Protein AF-0000000085042626 (afdb_homodimer)

Radius of gyration: 21.47 Å; Cα contacts (8 Å, |Δi|>4): 471; chains: 2; bounding box: 44×66×47 Å

Structure (mmCIF, N/CA/C/O backbone):
data_AF-0000000085042626-model_v1
#
loop_
_entity.id
_entity.type
_entity.pdbx_description
1 polymer 'Ferric uptake regulator, Fur family'
#
loop_
_atom_site.group_PDB
_atom_site.id
_atom_site.type_symbol
_atom_site.label_atom_id
_atom_site.label_alt_id
_atom_site.label_comp_id
_atom_site.label_asym_id
_atom_site.label_entity_id
_atom_site.label_seq_id
_atom_site.pdbx_PDB_ins_code
_atom_site.Cartn_x
_atom_site.Cartn_y
_atom_site.Cartn_z
_atom_site.occupancy
_atom_site.B_iso_or_equiv
_atom_site.auth_seq_id
_atom_site.auth_comp_id
_atom_site.auth_asym_id
_atom_site.auth_atom_id
_atom_site.pdbx_PDB_model_num
ATOM 1 N N . MET A 1 1 ? -10.336 27.766 13.688 1 60.5 1 MET A N 1
ATOM 2 C CA . MET A 1 1 ? -9.406 28.172 12.641 1 60.5 1 MET A CA 1
ATOM 3 C C . MET A 1 1 ? -8.117 28.719 13.234 1 60.5 1 MET A C 1
ATOM 5 O O . MET A 1 1 ? -8.148 29.578 14.117 1 60.5 1 MET A O 1
ATOM 9 N N . SER A 1 2 ? -7.016 27.984 12.969 1 68.94 2 SER A N 1
ATOM 10 C CA . SER A 1 2 ? -5.754 28.453 13.523 1 68.94 2 SER A CA 1
ATOM 11 C C . SER A 1 2 ? -5.41 29.844 13.016 1 68.94 2 SER A C 1
ATOM 13 O O . SER A 1 2 ? -5.699 30.172 11.867 1 68.94 2 SER A O 1
ATOM 15 N N . THR A 1 3 ? -4.973 30.688 13.93 1 82.25 3 THR A N 1
ATOM 16 C CA . THR A 1 3 ? -4.52 32.031 13.523 1 82.25 3 THR A CA 1
ATOM 17 C C . THR A 1 3 ? -3.256 31.922 12.672 1 82.25 3 THR A C 1
ATOM 19 O O . THR A 1 3 ? -2.582 30.891 12.672 1 82.25 3 THR A O 1
ATOM 22 N N . ILE A 1 4 ? -3.064 32.969 11.883 1 86.19 4 ILE A N 1
ATOM 23 C CA . ILE A 1 4 ? -1.878 33 11.039 1 86.19 4 ILE A CA 1
ATOM 24 C C . ILE A 1 4 ? -0.625 32.844 11.891 1 86.19 4 ILE A C 1
ATOM 26 O O . ILE A 1 4 ? 0.323 32.156 11.5 1 86.19 4 ILE A O 1
ATOM 30 N N . LYS A 1 5 ? -0.576 33.438 13.047 1 89.56 5 LYS A N 1
ATOM 31 C CA . LYS A 1 5 ? 0.57 33.344 13.945 1 89.56 5 LYS A CA 1
ATOM 32 C C . LYS A 1 5 ? 0.804 31.906 14.398 1 89.56 5 LYS A C 1
ATOM 34 O O . LYS A 1 5 ? 1.948 31.453 14.492 1 89.56 5 LYS A O 1
ATOM 39 N N . GLU A 1 6 ? -0.246 31.234 14.695 1 89.69 6 GLU A N 1
ATOM 40 C CA . GLU A 1 6 ? -0.143 29.828 15.102 1 89.69 6 GLU A CA 1
ATOM 41 C C . GLU A 1 6 ? 0.418 28.969 13.977 1 89.69 6 GLU A C 1
ATOM 43 O O . GLU A 1 6 ? 1.223 28.062 14.219 1 89.69 6 GLU A O 1
ATOM 48 N N . LEU A 1 7 ? -0.057 29.266 12.836 1 92.44 7 LEU A N 1
ATOM 49 C CA . LEU A 1 7 ? 0.424 28.531 11.664 1 92.44 7 LEU A CA 1
ATOM 50 C C . LEU A 1 7 ? 1.909 28.797 11.438 1 92.44 7 LEU A C 1
ATOM 52 O O . LEU A 1 7 ? 2.67 27.859 11.156 1 92.44 7 LEU A O 1
ATOM 56 N N . GLU A 1 8 ? 2.32 30.031 11.539 1 93.5 8 GLU A N 1
ATOM 57 C CA . GLU A 1 8 ? 3.725 30.406 11.391 1 93.5 8 GLU A CA 1
ATOM 58 C C . GLU A 1 8 ? 4.598 29.719 12.438 1 93.5 8 GLU A C 1
ATOM 60 O O . GLU A 1 8 ? 5.707 29.281 12.133 1 93.5 8 GLU A O 1
ATOM 65 N N . GLU A 1 9 ? 4.117 29.641 13.617 1 91.75 9 GLU A N 1
ATOM 66 C CA . GLU A 1 9 ? 4.848 28.984 14.703 1 91.75 9 GLU A CA 1
ATOM 67 C C . GLU A 1 9 ? 5.023 27.5 14.43 1 91.75 9 GLU A C 1
ATOM 69 O O . GLU A 1 9 ? 6.074 26.922 14.734 1 91.75 9 GLU A O 1
ATOM 74 N N . ASN A 1 10 ? 3.973 26.953 13.93 1 90.81 10 ASN A N 1
ATOM 75 C CA . ASN A 1 10 ? 4.051 25.531 13.578 1 90.81 10 ASN A CA 1
ATOM 76 C C . ASN A 1 10 ? 5.129 25.281 12.523 1 90.81 10 ASN A C 1
ATOM 78 O O . ASN A 1 10 ? 5.941 24.359 12.672 1 90.81 10 ASN A O 1
ATOM 82 N N . LEU A 1 11 ? 5.141 26.094 11.5 1 94.06 11 LEU A N 1
ATOM 83 C CA . LEU A 1 11 ? 6.164 26 10.461 1 94.06 11 LEU A CA 1
ATOM 84 C C . LEU A 1 11 ? 7.559 26.172 11.055 1 94.06 11 LEU A C 1
ATOM 86 O O . LEU A 1 11 ? 8.477 25.406 10.742 1 94.06 11 LEU A O 1
ATOM 90 N N . LEU A 1 12 ? 7.688 27.109 11.914 1 92.56 12 LEU A N 1
ATOM 91 C CA . LEU A 1 12 ? 8.977 27.406 12.531 1 92.56 12 LEU A CA 1
ATOM 92 C C . LEU A 1 12 ? 9.453 26.219 13.375 1 92.56 12 LEU A C 1
ATOM 94 O O . LEU A 1 12 ? 10.641 25.891 13.375 1 92.56 12 LEU A O 1
ATOM 98 N N . GLN A 1 13 ? 8.555 25.578 14.055 1 90.25 13 GLN A N 1
ATOM 99 C CA . GLN A 1 13 ? 8.875 24.422 14.891 1 90.25 13 GLN A CA 1
ATOM 100 C C . GLN A 1 13 ? 9.438 23.281 14.062 1 90.25 13 GLN A C 1
ATOM 102 O O . GLN A 1 13 ? 10.188 22.453 14.57 1 90.25 13 GLN A O 1
ATOM 107 N N . HIS A 1 14 ? 9.086 23.25 12.812 1 91.62 14 HIS A N 1
ATOM 108 C CA . HIS A 1 14 ? 9.57 22.203 11.914 1 91.62 14 HIS A CA 1
ATOM 109 C C . HIS A 1 14 ? 10.695 22.719 11.023 1 91.62 14 HIS A C 1
ATOM 111 O O . HIS A 1 14 ? 11.016 22.109 10 1 91.62 14 HIS A O 1
ATOM 117 N N . ASN A 1 15 ? 11.133 23.891 11.383 1 93.69 15 ASN A N 1
ATOM 118 C CA . ASN A 1 15 ? 12.242 24.516 10.672 1 93.69 15 ASN A CA 1
ATOM 119 C C . ASN A 1 15 ? 11.891 24.797 9.219 1 93.69 15 ASN A C 1
ATOM 121 O O . ASN A 1 15 ? 12.703 24.578 8.32 1 93.69 15 ASN A O 1
ATOM 125 N N . ILE A 1 16 ? 10.719 25.203 9.023 1 95.56 16 ILE A N 1
ATOM 126 C CA . ILE A 1 16 ? 10.25 25.531 7.684 1 95.56 16 ILE A CA 1
ATOM 127 C C . ILE A 1 16 ? 9.992 27.031 7.59 1 95.56 16 ILE A C 1
ATOM 129 O O . ILE A 1 16 ? 9.328 27.609 8.453 1 95.56 16 ILE A O 1
ATOM 133 N N . LYS A 1 17 ? 10.531 27.625 6.52 1 96.81 17 LYS A N 1
ATOM 134 C CA . LYS A 1 17 ? 10.273 29.047 6.277 1 96.81 17 LYS A CA 1
ATOM 135 C C . LYS A 1 17 ? 8.805 29.281 5.941 1 96.81 17 LYS A C 1
ATOM 137 O O . LYS A 1 17 ? 8.211 28.531 5.16 1 96.81 17 LYS A O 1
ATOM 142 N N . SER A 1 18 ? 8.336 30.312 6.535 1 96 18 SER A N 1
ATOM 143 C CA . SER A 1 18 ? 6.934 30.625 6.281 1 96 18 SER A CA 1
ATOM 144 C C . SER A 1 18 ? 6.77 31.359 4.953 1 96 18 SER A C 1
ATOM 146 O O . SER A 1 18 ? 7.484 32.344 4.68 1 96 18 SER A O 1
ATOM 148 N N . THR A 1 19 ? 5.949 30.859 4.086 1 95 19 THR A N 1
ATOM 149 C CA . THR A 1 19 ? 5.473 31.531 2.885 1 95 19 THR A CA 1
ATOM 150 C C . THR A 1 19 ? 3.953 31.453 2.785 1 95 19 THR A C 1
ATOM 152 O O . THR A 1 19 ? 3.316 30.688 3.508 1 95 19 THR A O 1
ATOM 155 N N . ALA A 1 20 ? 3.426 32.281 1.935 1 92.94 20 ALA A N 1
ATOM 156 C CA . ALA A 1 20 ? 1.973 32.312 1.785 1 92.94 20 ALA A CA 1
ATOM 157 C C . ALA A 1 20 ? 1.433 30.953 1.409 1 92.94 20 ALA A C 1
ATOM 159 O O . ALA A 1 20 ? 0.462 30.469 2.002 1 92.94 20 ALA A O 1
ATOM 160 N N . MET A 1 21 ? 2.068 30.281 0.471 1 94.38 21 MET A N 1
ATOM 161 C CA . MET A 1 21 ? 1.603 28.984 -0.007 1 94.38 21 MET A CA 1
ATOM 162 C C . MET A 1 21 ? 1.729 27.922 1.084 1 94.38 21 MET A C 1
ATOM 164 O O . MET A 1 21 ? 0.832 27.094 1.259 1 94.38 21 MET A O 1
ATOM 168 N N . ARG A 1 22 ? 2.781 27.984 1.82 1 96 22 ARG A N 1
ATOM 169 C CA . ARG A 1 22 ? 2.965 27.016 2.893 1 96 22 ARG A CA 1
ATOM 170 C C . ARG A 1 22 ? 1.922 27.203 3.988 1 96 22 ARG A C 1
ATOM 172 O O . ARG A 1 22 ? 1.413 26.219 4.543 1 96 22 ARG A O 1
ATOM 179 N N . LEU A 1 23 ? 1.618 28.438 4.254 1 95.56 23 LEU A N 1
ATOM 180 C CA . LEU A 1 23 ? 0.58 28.703 5.242 1 95.56 23 LEU A CA 1
ATOM 181 C C . LEU A 1 23 ? -0.775 28.203 4.762 1 95.56 23 LEU A C 1
ATOM 183 O O . LEU A 1 23 ? -1.529 27.609 5.531 1 95.56 23 LEU A O 1
ATOM 187 N N . LEU A 1 24 ? -1.064 28.438 3.498 1 93.94 24 LEU A N 1
ATOM 188 C CA . LEU A 1 24 ? -2.338 28.016 2.928 1 93.94 24 LEU A CA 1
ATOM 189 C C . LEU A 1 24 ? -2.457 26.484 2.934 1 93.94 24 LEU A C 1
ATOM 191 O O . LEU A 1 24 ? -3.5 25.938 3.305 1 93.94 24 LEU A O 1
ATOM 195 N N . VAL A 1 25 ? -1.432 25.797 2.516 1 96 25 VAL A N 1
ATOM 196 C CA . VAL A 1 25 ? -1.441 24.344 2.477 1 96 25 VAL A CA 1
ATOM 197 C C . VAL A 1 25 ? -1.573 23.797 3.895 1 96 25 VAL A C 1
ATOM 199 O O . VAL A 1 25 ? -2.334 22.844 4.133 1 96 25 VAL A O 1
ATOM 202 N N . LEU A 1 26 ? -0.853 24.375 4.805 1 95.62 26 LEU A N 1
ATOM 203 C CA . LEU A 1 26 ? -0.931 23.938 6.191 1 95.62 26 LEU A CA 1
ATOM 204 C C . LEU A 1 26 ? -2.348 24.094 6.734 1 95.62 26 LEU A C 1
ATOM 206 O O . LEU A 1 26 ? -2.883 23.172 7.359 1 95.62 26 LEU A O 1
ATOM 210 N N . GLU A 1 27 ? -2.885 25.234 6.508 1 94.38 27 GLU A N 1
ATOM 211 C CA . GLU A 1 27 ? -4.254 25.484 6.949 1 94.38 27 GLU A CA 1
ATOM 212 C C . GLU A 1 27 ? -5.219 24.469 6.355 1 94.38 27 GLU A C 1
ATOM 214 O O . GLU A 1 27 ? -6.086 23.938 7.055 1 94.38 27 GLU A O 1
ATOM 219 N N . TYR A 1 28 ? -5.098 24.219 5.094 1 95.12 28 TYR A N 1
ATOM 220 C CA . TYR A 1 28 ? -5.918 23.234 4.391 1 95.12 28 TYR A CA 1
ATOM 221 C C . TYR A 1 28 ? -5.84 21.875 5.066 1 95.12 28 TYR A C 1
ATOM 223 O O . TYR A 1 28 ? -6.867 21.234 5.309 1 95.12 28 TYR A O 1
ATOM 231 N N . LEU A 1 29 ? -4.609 21.406 5.371 1 95.25 29 LEU A N 1
ATOM 232 C CA . LEU A 1 29 ? -4.387 20.094 5.969 1 95.25 29 LEU A CA 1
ATOM 233 C C . LEU A 1 29 ? -4.965 20.047 7.383 1 95.25 29 LEU A C 1
ATOM 235 O O . LEU A 1 29 ? -5.496 19.016 7.797 1 95.25 29 LEU A O 1
ATOM 239 N N . LEU A 1 30 ? -4.852 21.125 8.102 1 93.31 30 LEU A N 1
ATOM 240 C CA . LEU A 1 30 ? -5.336 21.188 9.477 1 93.31 30 LEU A CA 1
ATOM 241 C C . LEU A 1 30 ? -6.852 21.016 9.523 1 93.31 30 LEU A C 1
ATOM 243 O O . LEU A 1 30 ? -7.398 20.531 10.516 1 93.31 30 LEU A O 1
ATOM 247 N N . GLU A 1 31 ? -7.488 21.359 8.469 1 92.69 31 GLU A N 1
ATOM 248 C CA . GLU A 1 31 ? -8.945 21.344 8.43 1 92.69 31 GLU A CA 1
ATOM 249 C C . GLU A 1 31 ? -9.477 20 7.938 1 92.69 31 GLU A C 1
ATOM 251 O O . GLU A 1 31 ? -10.688 19.797 7.852 1 92.69 31 GLU A O 1
ATOM 256 N N . ARG A 1 32 ? -8.633 19.094 7.68 1 92.31 32 ARG A N 1
ATOM 257 C CA . ARG A 1 32 ? -9.047 17.812 7.117 1 92.31 32 ARG A CA 1
ATOM 258 C C . ARG A 1 32 ? -8.953 16.703 8.164 1 92.31 32 ARG A C 1
ATOM 260 O O . ARG A 1 32 ? -8.016 16.672 8.961 1 92.31 32 ARG A O 1
ATOM 267 N N . GLU A 1 33 ? -9.906 15.805 8.094 1 90.56 33 GLU A N 1
ATOM 268 C CA . GLU A 1 33 ? -9.914 14.648 8.984 1 90.56 33 GLU A CA 1
ATOM 269 C C . GLU A 1 33 ? -9.266 13.438 8.312 1 90.56 33 GLU A C 1
ATOM 271 O O . GLU A 1 33 ? -8.828 12.508 8.992 1 90.56 33 GLU A O 1
ATOM 276 N N . SER A 1 34 ? -9.281 13.484 7.031 1 95.19 34 SER A N 1
ATOM 277 C CA . SER A 1 34 ? -8.695 12.398 6.246 1 95.19 34 SER A CA 1
ATOM 278 C C . SER A 1 34 ? -7.48 12.875 5.461 1 95.19 34 SER A C 1
ATOM 280 O O . SER A 1 34 ? -7.309 14.078 5.242 1 95.19 34 SER A O 1
ATOM 282 N N . ALA A 1 35 ? -6.652 11.914 5.125 1 96.5 35 ALA A N 1
ATOM 283 C CA . ALA A 1 35 ? -5.5 12.242 4.285 1 96.5 35 ALA A CA 1
ATOM 284 C C . ALA A 1 35 ? -5.941 12.703 2.9 1 96.5 35 ALA A C 1
ATOM 286 O O . ALA A 1 35 ? -7.004 12.305 2.416 1 96.5 35 ALA A O 1
ATOM 287 N N . VAL A 1 36 ? -5.09 13.555 2.295 1 97 36 VAL A N 1
ATOM 288 C CA . VAL A 1 36 ? -5.504 14.141 1.024 1 97 36 VAL A CA 1
ATOM 289 C C . VAL A 1 36 ? -4.387 13.977 -0.006 1 97 36 VAL A C 1
ATOM 291 O O . VAL A 1 36 ? -3.209 13.906 0.35 1 97 36 VAL A O 1
ATOM 294 N N . SER A 1 37 ? -4.824 13.906 -1.261 1 96.69 37 SER A N 1
ATOM 295 C CA . SER A 1 37 ? -3.854 13.836 -2.348 1 96.69 37 SER A CA 1
ATOM 296 C C . SER A 1 37 ? -3.467 15.227 -2.832 1 96.69 37 SER A C 1
ATOM 298 O O . SER A 1 37 ? -4.129 16.219 -2.502 1 96.69 37 SER A O 1
ATOM 300 N N . LEU A 1 38 ? -2.324 15.242 -3.584 1 96.38 38 LEU A N 1
ATOM 301 C CA . LEU A 1 38 ? -1.945 16.484 -4.246 1 96.38 38 LEU A CA 1
ATOM 302 C C . LEU A 1 38 ? -3.1 17.031 -5.082 1 96.38 38 LEU A C 1
ATOM 304 O O . LEU A 1 38 ? -3.387 18.234 -5.043 1 96.38 38 LEU A O 1
ATOM 308 N N . THR A 1 39 ? -3.773 16.141 -5.762 1 94.88 39 THR A N 1
ATOM 309 C CA . THR A 1 39 ? -4.879 16.547 -6.625 1 94.88 39 THR A CA 1
ATOM 310 C C . THR A 1 39 ? -6.023 17.141 -5.805 1 94.88 39 THR A C 1
ATOM 312 O O . THR A 1 39 ? -6.66 18.094 -6.227 1 94.88 39 THR A O 1
ATOM 315 N N . ASP A 1 40 ? -6.348 16.594 -4.703 1 94.25 40 ASP A N 1
ATOM 316 C CA . ASP A 1 40 ? -7.371 17.141 -3.812 1 94.25 40 ASP A CA 1
ATOM 317 C C . ASP A 1 40 ? -7.07 18.594 -3.441 1 94.25 40 ASP A C 1
ATOM 319 O O . ASP A 1 40 ? -7.953 19.453 -3.5 1 94.25 40 ASP A O 1
ATOM 323 N N . ILE A 1 41 ? -5.797 18.812 -3.072 1 95.19 41 ILE A N 1
ATOM 324 C CA . ILE A 1 41 ? -5.387 20.141 -2.646 1 95.19 41 ILE A CA 1
ATOM 325 C C . ILE A 1 41 ? -5.445 21.109 -3.832 1 95.19 41 ILE A C 1
ATOM 327 O O . ILE A 1 41 ? -5.992 22.203 -3.723 1 95.19 41 ILE A O 1
ATOM 331 N N . TYR A 1 42 ? -4.969 20.594 -4.93 1 94.62 42 TYR A N 1
ATOM 332 C CA . TYR A 1 42 ? -4.906 21.422 -6.133 1 94.62 42 TYR A CA 1
ATOM 333 C C . TYR A 1 42 ? -6.297 21.891 -6.547 1 94.62 42 TYR A C 1
ATOM 335 O O . TYR A 1 42 ? -6.48 23.047 -6.93 1 94.62 42 TYR A O 1
ATOM 343 N N . LYS A 1 43 ? -7.211 21.094 -6.465 1 92.56 43 LYS A N 1
ATOM 344 C CA . LYS A 1 43 ? -8.578 21.422 -6.855 1 92.56 43 LYS A CA 1
ATOM 345 C C . LYS A 1 43 ? -9.148 22.531 -5.984 1 92.56 43 LYS A C 1
ATOM 347 O O . LYS A 1 43 ? -9.969 23.328 -6.449 1 92.56 43 LYS A O 1
ATOM 352 N N . ASP A 1 44 ? -8.695 22.5 -4.883 1 90 44 ASP A N 1
ATOM 353 C CA . ASP A 1 44 ? -9.25 23.484 -3.945 1 90 44 ASP A CA 1
ATOM 354 C C . ASP A 1 44 ? -8.469 24.781 -3.986 1 90 44 ASP A C 1
ATOM 356 O O . ASP A 1 44 ? -8.891 25.797 -3.404 1 90 44 ASP A O 1
ATOM 360 N N . PHE A 1 45 ? -7.309 24.688 -4.684 1 87.94 45 PHE A N 1
ATOM 361 C CA . PHE A 1 45 ? -6.461 25.875 -4.785 1 87.94 45 PHE A CA 1
ATOM 362 C C . PHE A 1 45 ? -6.57 26.484 -6.172 1 87.94 45 PHE A C 1
ATOM 364 O O . PHE A 1 45 ? -5.938 26.016 -7.121 1 87.94 45 PHE A O 1
ATOM 371 N N . GLU A 1 46 ? -7.43 27.344 -6.578 1 76.06 46 GLU A N 1
ATOM 372 C CA . GLU A 1 46 ? -7.754 27.922 -7.883 1 76.06 46 GLU A CA 1
ATOM 373 C C . GLU A 1 46 ? -6.539 28.594 -8.508 1 76.06 46 GLU A C 1
ATOM 375 O O . GLU A 1 46 ? -6.379 28.594 -9.727 1 76.06 46 GLU A O 1
ATOM 380 N N . LYS A 1 47 ? -5.672 29.156 -7.848 1 74.38 47 LYS A N 1
ATOM 381 C CA . LYS A 1 47 ? -4.66 30.016 -8.438 1 74.38 47 LYS A CA 1
ATOM 382 C C . LYS A 1 47 ? -3.258 29.453 -8.227 1 74.38 47 LYS A C 1
ATOM 384 O O . LYS A 1 47 ? -2.266 30.156 -8.453 1 74.38 47 LYS A O 1
ATOM 389 N N . SER A 1 48 ? -3.256 28.234 -7.895 1 78.31 48 SER A N 1
ATOM 390 C CA . SER A 1 48 ? -1.921 27.734 -7.57 1 78.31 48 SER A CA 1
ATOM 391 C C . SER A 1 48 ? -1.463 26.688 -8.578 1 78.31 48 SER A C 1
ATOM 393 O O . SER A 1 48 ? -2.285 25.984 -9.164 1 78.31 48 SER A O 1
ATOM 395 N N . ASP A 1 49 ? -0.2 26.703 -8.75 1 90.88 49 ASP A N 1
ATOM 396 C CA . ASP A 1 49 ? 0.47 25.719 -9.594 1 90.88 49 ASP A CA 1
ATOM 397 C C . ASP A 1 49 ? 0.657 24.406 -8.852 1 90.88 49 ASP A C 1
ATOM 399 O O . ASP A 1 49 ? 1.005 24.391 -7.668 1 90.88 49 ASP A O 1
ATOM 403 N N . ARG A 1 50 ? 0.29 23.359 -9.523 1 93.62 50 ARG A N 1
ATOM 404 C CA . ARG A 1 50 ? 0.413 22.016 -8.977 1 93.62 50 ARG A CA 1
ATOM 405 C C . ARG A 1 50 ? 1.836 21.734 -8.492 1 93.62 50 ARG A C 1
ATOM 407 O O . ARG A 1 50 ? 2.037 21.125 -7.445 1 93.62 50 ARG A O 1
ATOM 414 N N . THR A 1 51 ? 2.717 22.266 -9.195 1 95.75 51 THR A N 1
ATOM 415 C CA . THR A 1 51 ? 4.125 22.078 -8.859 1 95.75 51 THR A CA 1
ATOM 416 C C . THR A 1 51 ? 4.457 22.75 -7.531 1 95.75 51 THR A C 1
ATOM 418 O O . THR A 1 51 ? 5.164 22.172 -6.699 1 95.75 51 THR A O 1
ATOM 421 N N . THR A 1 52 ? 3.963 23.875 -7.32 1 95.56 52 THR A N 1
ATOM 422 C CA . THR A 1 52 ? 4.211 24.609 -6.086 1 95.56 52 THR A CA 1
ATOM 423 C C . THR A 1 52 ? 3.652 23.859 -4.883 1 95.56 52 THR A C 1
ATOM 425 O O . THR A 1 52 ? 4.316 23.75 -3.854 1 95.56 52 THR A O 1
ATOM 428 N N . ILE A 1 53 ? 2.438 23.406 -5.051 1 96.75 53 ILE A N 1
ATOM 429 C CA . ILE A 1 53 ? 1.811 22.656 -3.969 1 96.75 53 ILE A CA 1
ATOM 430 C C . ILE A 1 53 ? 2.623 21.391 -3.678 1 96.75 53 ILE A C 1
ATOM 432 O O . ILE A 1 53 ? 2.867 21.062 -2.516 1 96.75 53 ILE A O 1
ATOM 436 N N . TYR A 1 54 ? 3.039 20.75 -4.719 1 97.12 54 TYR A N 1
ATOM 437 C CA . TYR A 1 54 ? 3.834 19.547 -4.562 1 97.12 54 TYR A CA 1
ATOM 438 C C . TYR A 1 54 ? 5.121 19.828 -3.797 1 97.12 54 TYR A C 1
ATOM 440 O O . TYR A 1 54 ? 5.48 19.094 -2.877 1 97.12 54 TYR A O 1
ATOM 448 N N . ARG A 1 55 ? 5.785 20.781 -4.145 1 96.81 55 ARG A N 1
ATOM 449 C CA . ARG A 1 55 ? 7.039 21.156 -3.488 1 96.81 55 ARG A CA 1
ATOM 450 C C . ARG A 1 55 ? 6.805 21.484 -2.018 1 96.81 55 ARG A C 1
ATOM 452 O O . ARG A 1 55 ? 7.633 21.156 -1.164 1 96.81 55 ARG A O 1
ATOM 459 N N . THR A 1 56 ? 5.738 22.188 -1.806 1 97.25 56 THR A N 1
ATOM 460 C CA . THR A 1 56 ? 5.383 22.5 -0.426 1 97.25 56 THR A CA 1
ATOM 461 C C . THR A 1 56 ? 5.184 21.219 0.384 1 97.25 56 THR A C 1
ATOM 463 O O . THR A 1 56 ? 5.727 21.094 1.481 1 97.25 56 THR A O 1
ATOM 466 N N . LEU A 1 57 ? 4.434 20.312 -0.181 1 97 57 LEU A N 1
ATOM 467 C CA . LEU A 1 57 ? 4.191 19.047 0.494 1 97 57 LEU A CA 1
ATOM 468 C C . LEU A 1 57 ? 5.504 18.312 0.752 1 97 57 LEU A C 1
ATOM 470 O O . LEU A 1 57 ? 5.688 17.703 1.816 1 97 57 LEU A O 1
ATOM 474 N N . LYS A 1 58 ? 6.391 18.375 -0.167 1 96.56 58 LYS A N 1
ATOM 475 C CA . LYS A 1 58 ? 7.68 17.703 -0.019 1 96.56 58 LYS A CA 1
ATOM 476 C C . LYS A 1 58 ? 8.5 18.328 1.1 1 96.56 58 LYS A C 1
ATOM 478 O O . LYS A 1 58 ? 9.117 17.625 1.896 1 96.56 58 LYS A O 1
ATOM 483 N N . VAL A 1 59 ? 8.516 19.594 1.124 1 96.31 59 VAL A N 1
ATOM 484 C CA . VAL A 1 59 ? 9.203 20.297 2.205 1 96.31 59 VAL A CA 1
ATOM 485 C C . VAL A 1 59 ? 8.602 19.891 3.549 1 96.31 59 VAL A C 1
ATOM 487 O O . VAL A 1 59 ? 9.336 19.625 4.504 1 96.31 59 VAL A O 1
ATOM 490 N N . PHE A 1 60 ? 7.246 19.891 3.646 1 95.38 60 PHE A N 1
ATOM 491 C CA . PHE A 1 60 ? 6.57 19.469 4.867 1 95.38 60 PHE A CA 1
ATOM 492 C C . PHE A 1 60 ? 6.996 18.062 5.258 1 95.38 60 PHE A C 1
ATOM 494 O O . PHE A 1 60 ? 7.266 17.781 6.43 1 95.38 60 PHE A O 1
ATOM 501 N N . GLU A 1 61 ? 7.004 17.188 4.297 1 92.94 61 GLU A N 1
ATOM 502 C CA . GLU A 1 61 ? 7.348 15.789 4.531 1 92.94 61 GLU A CA 1
ATOM 503 C C . GLU A 1 61 ? 8.797 15.648 4.992 1 92.94 61 GLU A C 1
ATOM 505 O O . GLU A 1 61 ? 9.078 14.961 5.973 1 92.94 61 GLU A O 1
ATOM 510 N N . ASP A 1 62 ? 9.703 16.359 4.348 1 91.94 62 ASP A N 1
ATOM 511 C CA . ASP A 1 62 ? 11.133 16.281 4.645 1 91.94 62 ASP A CA 1
ATOM 512 C C . ASP A 1 62 ? 11.43 16.812 6.043 1 91.94 62 ASP A C 1
ATOM 514 O O . ASP A 1 62 ? 12.422 16.422 6.664 1 91.94 62 ASP A O 1
ATOM 518 N N . ASN A 1 63 ? 10.57 17.609 6.504 1 92 63 ASN A N 1
ATOM 519 C CA . ASN A 1 63 ? 10.812 18.234 7.805 1 92 63 ASN A CA 1
ATOM 520 C C . ASN A 1 63 ? 9.891 17.641 8.875 1 92 63 ASN A C 1
ATOM 522 O O . ASN A 1 63 ? 9.742 18.219 9.953 1 92 63 ASN A O 1
ATOM 526 N N . GLY A 1 64 ? 9.156 16.625 8.539 1 89.75 64 GLY A N 1
ATOM 527 C CA . GLY A 1 64 ? 8.43 15.859 9.539 1 89.75 64 GLY A CA 1
ATOM 528 C C . GLY A 1 64 ? 7.086 16.453 9.891 1 89.75 64 GLY A C 1
ATOM 529 O O . GLY A 1 64 ? 6.531 16.172 10.953 1 89.75 64 GLY A O 1
ATOM 530 N N . MET A 1 65 ? 6.586 17.297 9.102 1 91.75 65 MET A N 1
ATOM 531 C CA . MET A 1 65 ? 5.289 17.922 9.367 1 91.75 65 MET A CA 1
ATOM 532 C C . MET A 1 65 ? 4.152 17.062 8.82 1 91.75 65 MET A C 1
ATOM 534 O O . MET A 1 65 ? 3.09 16.969 9.438 1 91.75 65 MET A O 1
ATOM 538 N N . VAL A 1 66 ? 4.43 16.438 7.676 1 93.38 66 VAL A N 1
ATOM 539 C CA . VAL A 1 66 ? 3.438 15.547 7.082 1 93.38 66 VAL A CA 1
ATOM 540 C C . VAL A 1 66 ? 4.086 14.211 6.727 1 93.38 66 VAL A C 1
ATOM 542 O O . VAL A 1 66 ? 5.312 14.125 6.605 1 93.38 66 VAL A O 1
ATOM 545 N N . HIS A 1 67 ? 3.309 13.172 6.703 1 91.88 67 HIS A N 1
ATOM 546 C CA . HIS A 1 67 ? 3.744 11.898 6.133 1 91.88 67 HIS A CA 1
ATOM 547 C C . HIS A 1 67 ? 2.852 11.484 4.969 1 91.88 67 HIS A C 1
ATOM 549 O O . HIS A 1 67 ? 1.7 11.914 4.879 1 91.88 67 HIS A O 1
ATOM 555 N N . SER A 1 68 ? 3.406 10.773 4.098 1 92.5 68 SER A N 1
ATOM 556 C CA . SER A 1 68 ? 2.652 10.258 2.959 1 92.5 68 SER A CA 1
ATOM 557 C C . SER A 1 68 ? 2.199 8.82 3.205 1 92.5 68 SER A C 1
ATOM 559 O O . SER A 1 68 ? 2.879 8.062 3.898 1 92.5 68 SER A O 1
ATOM 561 N N . ILE A 1 69 ? 1.074 8.484 2.662 1 91.81 69 ILE A N 1
ATOM 562 C CA . ILE A 1 69 ? 0.463 7.168 2.814 1 91.81 69 ILE A CA 1
ATOM 563 C C . ILE A 1 69 ? 0.247 6.535 1.441 1 91.81 69 ILE A C 1
ATOM 565 O O . ILE A 1 69 ? -0.292 7.176 0.535 1 91.81 69 ILE A O 1
ATOM 569 N N . ASP A 1 70 ? 0.738 5.383 1.313 1 90.19 70 ASP A N 1
ATOM 570 C CA . ASP A 1 70 ? 0.39 4.562 0.158 1 90.19 70 ASP A CA 1
ATOM 571 C C . ASP A 1 70 ? -0.823 3.684 0.454 1 90.19 70 ASP A C 1
ATOM 573 O O . ASP A 1 70 ? -0.71 2.678 1.157 1 90.19 70 ASP A O 1
ATOM 577 N N . ASP A 1 71 ? -1.952 4.082 -0.137 1 90.88 71 ASP 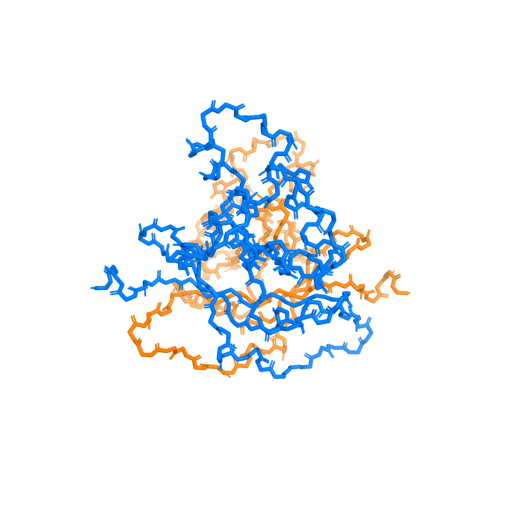A N 1
ATOM 578 C CA . ASP A 1 71 ? -3.17 3.354 0.209 1 90.88 71 ASP A CA 1
ATOM 579 C C . ASP A 1 71 ? -3.574 2.398 -0.912 1 90.88 71 ASP A C 1
ATOM 581 O O . ASP A 1 71 ? -4.711 1.92 -0.945 1 90.88 71 ASP A O 1
ATOM 585 N N . GLY A 1 72 ? -2.721 2.215 -1.912 1 84.25 72 GLY A N 1
ATOM 586 C CA . GLY A 1 72 ? -2.959 1.249 -2.973 1 84.25 72 GLY A CA 1
ATOM 587 C C . GLY A 1 72 ? -3.615 1.857 -4.195 1 84.25 72 GLY A C 1
ATOM 588 O O . GLY A 1 72 ? -3.793 1.182 -5.215 1 84.25 72 GLY A O 1
ATOM 589 N N . THR A 1 73 ? -4 3.092 -4.125 1 86.12 73 THR A N 1
ATOM 590 C CA . THR A 1 73 ? -4.691 3.727 -5.242 1 86.12 73 THR A CA 1
ATOM 591 C C . THR A 1 73 ? -3.691 4.188 -6.301 1 86.12 73 THR A C 1
ATOM 593 O O . THR A 1 73 ? -4.078 4.531 -7.422 1 86.12 73 THR A O 1
ATOM 596 N N . GLY A 1 74 ? -2.422 4.16 -5.879 1 85.56 74 GLY A N 1
ATOM 597 C CA . GLY A 1 74 ? -1.404 4.633 -6.805 1 85.56 74 GLY A CA 1
ATOM 598 C C . GLY A 1 74 ? -1.109 6.113 -6.66 1 85.56 74 GLY A C 1
ATOM 599 O O . GLY A 1 74 ? -0.22 6.645 -7.328 1 85.56 74 GLY A O 1
ATOM 600 N N . VAL A 1 75 ? -1.888 6.699 -5.91 1 90.06 75 VAL A N 1
ATOM 601 C CA . VAL A 1 75 ? -1.693 8.117 -5.629 1 90.06 75 VAL A CA 1
ATOM 602 C C . VAL A 1 75 ? -1.38 8.312 -4.148 1 90.06 75 VAL A C 1
ATOM 604 O O . VAL A 1 75 ? -2.174 7.934 -3.283 1 90.06 75 VAL A O 1
ATOM 607 N N . PRO A 1 76 ? -0.231 8.906 -3.908 1 93 76 PRO A N 1
ATOM 608 C CA . PRO A 1 76 ? 0.075 9.133 -2.492 1 93 76 PRO A CA 1
ATOM 609 C C . PRO A 1 76 ? -0.907 10.086 -1.82 1 93 76 PRO A C 1
ATOM 611 O O . PRO A 1 76 ? -1.359 11.055 -2.443 1 93 76 PRO A O 1
ATOM 614 N N . LYS A 1 77 ? -1.279 9.797 -0.583 1 95.94 77 LYS A N 1
ATOM 615 C CA . LYS A 1 77 ? -2.051 10.703 0.263 1 95.94 77 LYS A CA 1
ATOM 616 C C . LYS A 1 77 ? -1.187 11.281 1.382 1 95.94 77 LYS A C 1
ATOM 618 O O . LYS A 1 77 ? -0.234 10.641 1.83 1 95.94 77 LYS A O 1
ATOM 623 N N . TYR A 1 78 ? -1.554 12.484 1.834 1 95.88 78 TYR A N 1
ATOM 624 C CA . TYR A 1 78 ? -0.756 13.195 2.828 1 95.88 78 TYR A CA 1
ATOM 625 C C . TYR A 1 78 ? -1.601 13.562 4.043 1 95.88 78 TYR A C 1
ATOM 627 O O . TYR A 1 78 ? -2.762 13.953 3.902 1 95.88 78 TYR A O 1
ATOM 635 N N . ALA A 1 79 ? -1.054 13.453 5.215 1 94.44 79 ALA A N 1
ATOM 636 C CA . ALA A 1 79 ? -1.682 13.867 6.465 1 94.44 79 ALA A 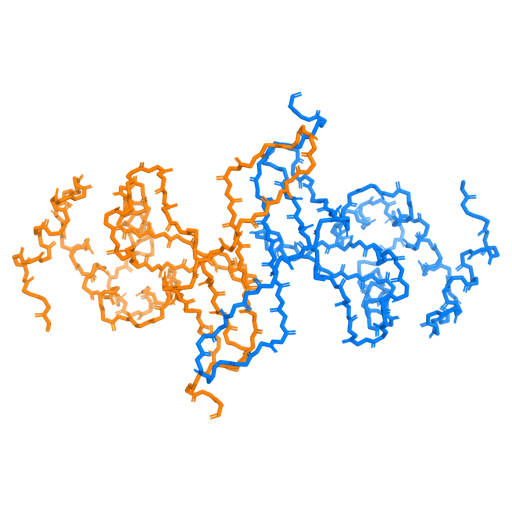CA 1
ATOM 637 C C . ALA A 1 79 ? -0.659 14.477 7.418 1 94.44 79 ALA A C 1
ATOM 639 O O . ALA A 1 79 ? 0.531 14.164 7.348 1 94.44 79 ALA A O 1
ATOM 640 N N . LEU A 1 80 ? -1.138 15.32 8.219 1 92.12 80 LEU A N 1
ATOM 641 C CA . LEU A 1 80 ? -0.269 15.906 9.234 1 92.12 80 LEU A CA 1
ATOM 642 C C . LEU A 1 80 ? 0.201 14.844 10.219 1 92.12 80 LEU A C 1
ATOM 644 O O . LEU A 1 80 ? -0.57 13.961 10.602 1 92.12 80 LEU A O 1
ATOM 648 N N . CYS A 1 81 ? 1.408 14.969 10.57 1 87.94 81 CYS A N 1
ATOM 649 C CA . CYS A 1 81 ? 1.933 14.086 11.609 1 87.94 81 CYS A CA 1
ATOM 650 C C . CYS A 1 81 ? 1.453 14.523 12.984 1 87.94 81 CYS A C 1
ATOM 652 O O . CYS A 1 81 ? 1.284 15.711 13.242 1 87.94 81 CYS A O 1
ATOM 654 N N . SER A 1 82 ? 0.704 13.625 13.734 1 71 82 SER A N 1
ATOM 655 C CA . SER A 1 82 ? 0.268 14.016 15.078 1 71 82 SER A CA 1
ATOM 656 C C . SER A 1 82 ? 1.404 14.656 15.859 1 71 82 SER A C 1
ATOM 658 O O . SER A 1 82 ? 1.278 15.789 16.328 1 71 82 SER A O 1
ATOM 660 N N . ASP A 1 83 ? 2.027 14.047 16.938 1 56.59 83 ASP A N 1
ATOM 661 C CA . ASP A 1 83 ? 3.107 14.617 17.734 1 56.59 83 ASP A CA 1
ATOM 662 C C . ASP A 1 83 ? 4.43 14.594 16.969 1 56.59 83 ASP A C 1
ATOM 664 O O . ASP A 1 83 ? 4.594 13.812 16.031 1 56.59 83 ASP A O 1
ATOM 668 N N . ALA A 1 84 ? 5.379 15.531 17.406 1 48.88 84 ALA A N 1
ATOM 669 C CA . ALA A 1 84 ? 6.695 15.75 16.812 1 48.88 84 ALA A CA 1
ATOM 670 C C . ALA A 1 84 ? 7.262 14.453 16.25 1 48.88 84 ALA A C 1
ATOM 672 O O . ALA A 1 84 ? 7.613 13.539 17 1 48.88 84 ALA A O 1
ATOM 673 N N . CYS A 1 85 ? 6.57 13.922 15.289 1 52.94 85 CYS A N 1
ATOM 674 C CA . CYS A 1 85 ? 7.344 12.898 14.594 1 52.94 85 CYS A CA 1
ATOM 675 C C . CYS A 1 85 ? 8.758 13.383 14.312 1 52.94 85 CYS A C 1
ATOM 677 O O . CYS A 1 85 ? 8.969 14.547 13.969 1 52.94 85 CYS A O 1
ATOM 679 N N . ASP A 1 86 ? 9.562 12.906 15.195 1 49.28 86 ASP A N 1
ATOM 680 C CA . ASP A 1 86 ? 10.938 13.336 14.984 1 49.28 86 ASP A CA 1
ATOM 681 C C . ASP A 1 86 ? 11.289 13.359 13.5 1 49.28 86 ASP A C 1
ATOM 683 O O . ASP A 1 86 ? 10.75 12.57 12.719 1 49.28 86 ASP A O 1
ATOM 687 N N . VAL A 1 87 ? 11.961 14.305 13.195 1 48.62 87 VAL A N 1
ATOM 688 C CA . VAL A 1 87 ? 12.625 14.461 11.906 1 48.62 87 VAL A CA 1
ATOM 689 C C . VAL A 1 87 ? 13.32 13.164 11.516 1 48.62 87 VAL A C 1
ATOM 691 O O . VAL A 1 87 ? 14.062 12.586 12.312 1 48.62 87 VAL A O 1
ATOM 694 N N . GLY A 1 88 ? 12.969 12.562 10.43 1 51.44 88 GLY A N 1
ATOM 695 C CA . GLY A 1 88 ? 13.641 11.383 9.898 1 51.44 88 GLY A CA 1
ATOM 696 C C . GLY A 1 88 ? 12.953 10.086 10.273 1 51.44 88 GLY A C 1
ATOM 697 O O . GLY A 1 88 ? 13.258 9.031 9.711 1 51.44 88 GLY A O 1
ATOM 698 N N . LYS A 1 89 ? 12.375 10.203 11.469 1 52.22 89 LYS A N 1
ATOM 699 C CA . LYS A 1 89 ? 11.68 8.992 11.891 1 52.22 89 LYS A CA 1
ATOM 700 C C . LYS A 1 89 ? 10.164 9.203 11.914 1 52.22 89 LYS A C 1
ATOM 702 O O . LYS A 1 89 ? 9.609 9.625 12.93 1 52.22 89 LYS A O 1
ATOM 707 N N . HIS A 1 90 ? 9.68 9.484 10.773 1 53.75 90 HIS A N 1
ATOM 708 C CA . HIS A 1 90 ? 8.227 9.57 10.766 1 53.75 90 HIS A CA 1
ATOM 709 C C . HIS A 1 90 ? 7.598 8.359 11.445 1 53.75 90 HIS A C 1
ATOM 711 O O . HIS A 1 90 ? 7.934 7.215 11.125 1 53.75 90 HIS A O 1
ATOM 717 N N . ASP A 1 91 ? 7.41 8.531 12.711 1 54.38 91 ASP A N 1
ATOM 718 C CA . ASP A 1 91 ? 6.723 7.445 13.398 1 54.38 91 ASP A CA 1
ATOM 719 C C . ASP A 1 91 ? 5.352 7.184 12.781 1 54.38 91 ASP A C 1
ATOM 721 O O . ASP A 1 91 ? 4.324 7.559 13.344 1 54.38 91 ASP A O 1
ATOM 725 N N . ASP A 1 92 ? 5.262 7.105 11.57 1 67.25 92 ASP A N 1
ATOM 726 C CA . ASP A 1 92 ? 4.02 6.688 10.93 1 67.25 92 ASP A CA 1
ATOM 727 C C . ASP A 1 92 ? 3.799 5.184 11.086 1 67.25 92 ASP A C 1
ATOM 729 O O . ASP A 1 92 ? 3.262 4.531 10.188 1 67.25 92 ASP A O 1
ATOM 733 N N . ALA A 1 93 ? 4.227 4.77 12.336 1 81.88 93 ALA A N 1
ATOM 734 C CA . ALA A 1 93 ? 4.051 3.342 12.586 1 81.88 93 ALA A CA 1
ATOM 735 C C . ALA A 1 93 ? 2.688 3.061 13.211 1 81.88 93 ALA A C 1
ATOM 737 O O . ALA A 1 93 ? 2.604 2.492 14.305 1 81.88 93 ALA A O 1
ATOM 738 N N . HIS A 1 94 ? 1.644 3.668 12.609 1 91.12 94 HIS A N 1
ATOM 739 C CA . HIS A 1 94 ? 0.269 3.412 13.023 1 91.12 94 HIS A CA 1
ATOM 740 C C . HIS A 1 94 ? -0.568 2.883 11.867 1 91.12 94 HIS A C 1
ATOM 742 O O . HIS A 1 94 ? -0.115 2.879 10.719 1 91.12 94 HIS A O 1
ATOM 748 N N . ILE A 1 95 ? -1.721 2.391 12.234 1 93.25 95 ILE A N 1
ATOM 749 C CA . ILE A 1 95 ? -2.602 1.775 11.25 1 93.25 95 ILE A CA 1
ATOM 750 C C . ILE A 1 95 ? -3.24 2.857 10.383 1 93.25 95 ILE A C 1
ATOM 752 O O . ILE A 1 95 ? -3.664 3.898 10.891 1 93.25 95 ILE A O 1
ATOM 756 N N . HIS A 1 96 ? -3.213 2.689 9.141 1 95.19 96 HIS A N 1
ATOM 757 C CA . HIS A 1 96 ? -3.967 3.502 8.195 1 95.19 96 HIS A CA 1
ATOM 758 C C . HIS A 1 96 ? -5.156 2.73 7.633 1 95.19 96 HIS A C 1
ATOM 760 O O . HIS A 1 96 ? -5.074 1.519 7.422 1 95.19 96 HIS A O 1
ATOM 766 N N . PHE A 1 97 ? -6.266 3.457 7.402 1 96.31 97 PHE A N 1
ATOM 767 C CA . P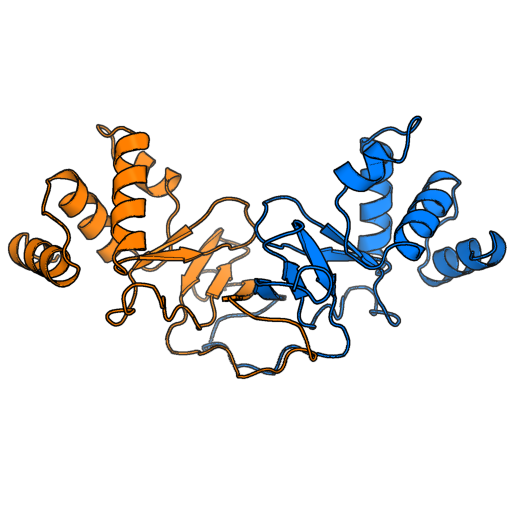HE A 1 97 ? -7.512 2.857 6.941 1 96.31 97 PHE A CA 1
ATOM 768 C C . PHE A 1 97 ? -7.996 3.531 5.664 1 96.31 97 PHE A C 1
ATOM 770 O O . PHE A 1 97 ? -8.047 4.762 5.582 1 96.31 97 PHE A O 1
ATOM 777 N N . HIS A 1 98 ? -8.289 2.771 4.68 1 96.44 98 HIS A N 1
ATOM 778 C CA . HIS A 1 98 ? -8.891 3.258 3.439 1 96.44 98 HIS A CA 1
ATOM 779 C C . HIS A 1 98 ? -10.32 2.752 3.279 1 96.44 98 HIS A C 1
ATOM 781 O O . HIS A 1 98 ? -10.555 1.542 3.279 1 96.44 98 HIS A O 1
ATOM 787 N N . CYS A 1 99 ? -11.234 3.59 3.09 1 97.19 99 CYS A N 1
ATOM 788 C CA . CYS A 1 99 ? -12.633 3.213 2.938 1 97.19 99 CYS A CA 1
ATOM 789 C C . CYS A 1 99 ? -12.945 2.855 1.489 1 97.19 99 CYS A C 1
ATOM 791 O O . CYS A 1 99 ? -12.75 3.67 0.586 1 97.19 99 CYS A O 1
ATOM 793 N N . ASP A 1 100 ? -13.539 1.764 1.312 1 95 100 ASP A N 1
ATOM 794 C CA . ASP A 1 100 ? -13.867 1.268 -0.022 1 95 100 ASP A CA 1
ATOM 795 C C . ASP A 1 100 ? -15.086 1.99 -0.597 1 95 100 ASP A C 1
ATOM 797 O O . ASP A 1 100 ? -15.32 1.952 -1.807 1 95 100 ASP A O 1
ATOM 801 N N . GLN A 1 101 ? -15.789 2.656 0.188 1 95.94 101 GLN A N 1
ATOM 802 C CA . GLN A 1 101 ? -17.031 3.289 -0.25 1 95.94 101 GLN A CA 1
ATOM 803 C C . GLN A 1 101 ? -16.797 4.754 -0.617 1 95.94 101 GLN A C 1
ATOM 805 O O . GLN A 1 101 ? -17.125 5.176 -1.729 1 95.94 101 GLN A O 1
ATOM 810 N N . CYS A 1 102 ? -16.234 5.562 0.152 1 95.75 102 CYS A N 1
ATOM 811 C CA . CYS A 1 102 ? -16.109 6.992 -0.107 1 95.75 102 CYS A CA 1
ATOM 812 C C . CYS A 1 102 ? -14.734 7.309 -0.695 1 95.75 102 CYS A C 1
ATOM 814 O O . CYS A 1 102 ? -14.516 8.406 -1.211 1 95.75 102 CYS A O 1
ATOM 816 N N . GLY A 1 103 ? -13.773 6.383 -0.453 1 95.38 103 GLY A N 1
ATOM 817 C CA . GLY A 1 103 ? -12.453 6.559 -1.029 1 95.38 103 GLY A CA 1
ATOM 818 C C . GLY A 1 103 ? -11.508 7.344 -0.136 1 95.38 103 GLY A C 1
ATOM 819 O O . GLY A 1 103 ? -10.359 7.586 -0.499 1 95.38 103 GLY A O 1
ATOM 820 N N . GLN A 1 104 ? -11.969 7.648 1.049 1 95.69 104 GLN A N 1
ATOM 821 C CA . GLN A 1 104 ? -11.125 8.422 1.952 1 95.69 104 GLN A CA 1
ATOM 822 C C . GLN A 1 104 ? -10.148 7.516 2.703 1 95.69 104 GLN A C 1
ATOM 824 O O . GLN A 1 104 ? -10.461 6.355 2.977 1 95.69 104 GLN A O 1
ATOM 829 N N . THR A 1 105 ? -8.977 8.039 3.031 1 96.94 105 THR A N 1
ATOM 830 C CA . THR A 1 105 ? -7.949 7.355 3.811 1 96.94 105 THR A CA 1
ATOM 831 C C . THR A 1 105 ? -7.738 8.055 5.152 1 96.94 105 THR A C 1
ATOM 833 O O . THR A 1 105 ? -7.578 9.273 5.207 1 96.94 105 THR A O 1
ATOM 836 N N . TYR A 1 106 ? -7.734 7.281 6.211 1 95.25 106 TYR A N 1
ATOM 837 C CA . TYR A 1 106 ? -7.656 7.812 7.566 1 95.25 106 TYR A CA 1
ATOM 838 C C . TYR A 1 106 ? -6.418 7.293 8.281 1 95.25 106 TYR A C 1
ATOM 840 O O . TYR A 1 106 ? -6.059 6.121 8.148 1 95.25 106 TYR A O 1
ATOM 848 N N . CYS A 1 107 ? -5.809 8.203 9.055 1 93.06 107 CYS A N 1
ATOM 849 C CA . CYS A 1 107 ? -4.836 7.781 10.055 1 93.06 107 CYS A CA 1
ATOM 850 C C . CYS A 1 107 ? -5.527 7.359 11.344 1 93.06 107 CYS A C 1
ATOM 852 O O . CYS A 1 107 ? -6.457 8.031 11.805 1 93.06 107 CYS A O 1
ATOM 854 N N . LEU A 1 108 ? -5.141 6.277 11.891 1 91.94 108 LEU A N 1
ATOM 855 C CA . LEU A 1 108 ? -5.598 5.859 13.211 1 91.94 108 LEU A CA 1
ATOM 856 C C . LEU A 1 108 ? -4.445 5.863 14.211 1 91.94 108 LEU A C 1
ATOM 858 O O . LEU A 1 108 ? -3.961 4.805 14.609 1 91.94 108 LEU A O 1
ATOM 862 N N . PRO A 1 109 ? -4.051 7.023 14.648 1 88.38 109 PRO A N 1
ATOM 863 C CA . PRO A 1 109 ? -2.799 7.184 15.391 1 88.38 109 PRO A CA 1
ATOM 864 C C . PRO A 1 109 ? -2.807 6.441 16.734 1 88.38 109 PRO A C 1
ATOM 866 O O . PRO A 1 109 ? -1.747 6.078 17.234 1 88.38 109 PRO A O 1
ATOM 869 N N . ARG A 1 110 ? -3.906 6.211 17.312 1 87.88 110 ARG A N 1
ATOM 870 C CA . ARG A 1 110 ? -3.992 5.52 18.594 1 87.88 110 ARG A CA 1
ATOM 871 C C . ARG A 1 110 ? -3.803 4.016 18.422 1 87.88 110 ARG A C 1
ATOM 873 O O . ARG A 1 110 ? -3.611 3.289 19.391 1 87.88 110 ARG A O 1
ATOM 880 N N . PHE A 1 111 ? -3.881 3.598 17.266 1 89.81 111 PHE A N 1
ATOM 881 C CA . PHE A 1 111 ? -3.711 2.184 16.953 1 89.81 111 PHE A CA 1
ATOM 882 C C . PHE A 1 111 ? -2.367 1.935 16.281 1 89.81 111 PHE A C 1
ATOM 884 O O . PHE A 1 111 ? -2.242 2.082 15.062 1 89.81 111 PHE A O 1
ATOM 891 N N . ARG A 1 112 ? -1.447 1.507 17.078 1 89.31 112 ARG A N 1
ATOM 892 C CA . ARG A 1 112 ? -0.076 1.306 16.625 1 89.31 112 ARG A CA 1
ATOM 893 C C . ARG A 1 112 ? 0.068 -0.026 15.898 1 89.31 112 ARG A C 1
ATOM 895 O O . ARG A 1 112 ? -0.692 -0.964 16.156 1 89.31 112 ARG A O 1
ATOM 902 N N . ILE A 1 113 ? 0.984 -0.052 14.961 1 90.88 113 ILE A N 1
ATOM 903 C CA . ILE A 1 113 ? 1.313 -1.312 14.305 1 90.88 113 ILE A CA 1
ATOM 904 C C . ILE A 1 113 ? 1.979 -2.256 15.305 1 90.88 113 ILE A C 1
ATOM 906 O O . ILE A 1 113 ? 2.996 -1.91 15.906 1 90.88 113 ILE A O 1
ATOM 910 N N . PRO A 1 114 ? 1.374 -3.342 15.438 1 89.06 114 PRO A N 1
ATOM 911 C CA . PRO A 1 114 ? 1.988 -4.273 16.391 1 89.06 114 PRO A CA 1
ATOM 912 C C . PRO A 1 114 ? 3.393 -4.703 15.969 1 89.06 114 PRO A C 1
ATOM 914 O O . PRO A 1 114 ? 3.717 -4.691 14.781 1 89.06 114 PRO A O 1
ATOM 917 N N . HIS A 1 115 ? 4.109 -5.02 17.047 1 88.75 115 HIS A N 1
ATOM 918 C CA . HIS A 1 115 ? 5.445 -5.535 16.766 1 88.75 115 HIS A CA 1
ATOM 919 C C . HIS A 1 115 ? 5.379 -6.84 15.984 1 88.75 115 HIS A C 1
ATOM 921 O O . HIS A 1 115 ? 4.516 -7.684 16.234 1 88.75 115 HIS A O 1
ATOM 927 N N . PHE A 1 116 ? 6.191 -6.98 15.062 1 89.19 116 PHE A N 1
ATOM 928 C CA . PHE A 1 116 ? 6.324 -8.219 14.305 1 89.19 116 PHE A CA 1
ATOM 929 C C . PHE A 1 116 ? 7.785 -8.492 13.977 1 89.19 116 PHE A C 1
ATOM 931 O O . PHE A 1 116 ? 8.633 -7.613 14.102 1 89.19 116 PHE A O 1
ATOM 938 N N . GLU A 1 117 ? 8.047 -9.742 13.617 1 89.31 117 GLU A N 1
ATOM 939 C CA . GLU A 1 117 ? 9.398 -10.141 13.266 1 89.31 117 GLU A CA 1
ATOM 940 C C . GLU A 1 117 ? 9.531 -10.383 11.766 1 89.31 117 GLU A C 1
ATOM 942 O O . GLU A 1 117 ? 8.555 -10.766 11.102 1 89.31 117 GLU A O 1
ATOM 947 N N . LEU A 1 118 ? 10.68 -10.078 11.281 1 92.31 118 LEU A N 1
ATOM 948 C CA . LEU A 1 118 ? 11.062 -10.453 9.93 1 92.31 118 LEU A CA 1
ATOM 949 C C . LEU A 1 118 ? 12.141 -11.531 9.945 1 92.31 118 LEU A C 1
ATOM 951 O O . LEU A 1 118 ? 12.852 -11.688 10.938 1 92.31 118 LEU A O 1
ATOM 955 N N . PRO A 1 119 ? 12.094 -12.414 8.844 1 91.38 119 PRO A N 1
ATOM 956 C CA . PRO A 1 119 ? 13.211 -13.359 8.773 1 91.38 119 PRO A CA 1
ATOM 957 C C . PRO A 1 119 ? 14.57 -12.672 8.906 1 91.38 119 PRO A C 1
ATOM 959 O O . PRO A 1 119 ? 14.711 -11.492 8.57 1 91.38 119 PRO A O 1
ATOM 962 N N . GLU A 1 120 ? 15.43 -13.695 9.211 1 86.19 120 GLU A N 1
ATOM 963 C CA . GLU A 1 120 ? 16.797 -13.195 9.359 1 86.19 120 GLU A CA 1
ATOM 964 C C . GLU A 1 120 ? 17.344 -12.68 8.031 1 86.19 120 GLU A C 1
ATOM 966 O O . GLU A 1 120 ? 16.938 -13.148 6.965 1 86.19 120 GLU A O 1
ATOM 971 N N . ASN A 1 121 ? 17.859 -11.516 7.918 1 92.12 121 ASN A N 1
ATOM 972 C CA . ASN A 1 121 ? 18.609 -10.992 6.781 1 92.12 121 ASN A CA 1
ATOM 973 C C . ASN A 1 121 ? 17.797 -9.977 5.988 1 92.12 121 ASN A C 1
ATOM 975 O O . ASN A 1 121 ? 18.203 -9.562 4.902 1 92.12 121 ASN A O 1
ATOM 979 N N . PHE A 1 122 ? 16.578 -9.906 6.375 1 94.56 122 PHE A N 1
ATOM 980 C CA . PHE A 1 122 ? 15.852 -8.758 5.855 1 94.56 122 PHE A CA 1
ATOM 981 C C . PHE A 1 122 ? 16.062 -7.535 6.742 1 94.56 122 PHE A C 1
ATOM 983 O O . PHE A 1 122 ? 16.094 -7.648 7.969 1 94.56 122 PHE A O 1
ATOM 990 N N . SER A 1 123 ? 16.219 -6.445 6.129 1 94.31 123 SER A N 1
ATOM 991 C CA . SER A 1 123 ? 16.281 -5.203 6.895 1 94.31 123 SER A CA 1
ATOM 992 C C . SER A 1 123 ? 15.07 -4.316 6.602 1 94.31 123 SER A C 1
ATOM 994 O O . SER A 1 123 ? 14.68 -4.16 5.441 1 94.31 123 SER A O 1
ATOM 996 N N . LYS A 1 124 ? 14.492 -3.799 7.578 1 91.38 124 LYS A N 1
ATOM 997 C CA . LYS A 1 124 ? 13.289 -2.982 7.438 1 91.38 124 LYS A CA 1
ATOM 998 C C . LYS A 1 124 ? 13.633 -1.495 7.414 1 91.38 124 LYS A C 1
ATOM 1000 O O . LYS A 1 124 ? 14.523 -1.046 8.148 1 91.38 124 LYS A O 1
ATOM 1005 N N . ASN A 1 125 ? 13.047 -0.765 6.582 1 88.5 125 ASN A N 1
ATOM 1006 C CA . ASN A 1 125 ? 13.148 0.687 6.492 1 88.5 125 ASN A CA 1
ATOM 1007 C C . ASN A 1 125 ? 11.812 1.367 6.773 1 88.5 125 ASN A C 1
ATOM 1009 O O . ASN A 1 125 ? 11.766 2.396 7.449 1 88.5 125 ASN A O 1
ATOM 1013 N N . GLU A 1 126 ? 10.781 0.861 6.246 1 89.94 126 GLU A N 1
ATOM 1014 C CA . GLU A 1 126 ? 9.438 1.422 6.359 1 89.94 126 GLU A CA 1
ATOM 1015 C C . GLU A 1 126 ? 8.391 0.321 6.492 1 89.94 126 GLU A C 1
ATOM 1017 O O . GLU A 1 126 ? 8.516 -0.737 5.871 1 89.94 126 GLU A O 1
ATOM 1022 N N . VAL A 1 127 ? 7.422 0.596 7.277 1 91.25 127 VAL A N 1
ATOM 1023 C CA . VAL A 1 127 ? 6.32 -0.342 7.465 1 91.25 127 VAL A CA 1
ATOM 1024 C C . VAL A 1 127 ? 4.992 0.359 7.188 1 91.25 127 VAL A C 1
ATOM 1026 O O . VAL A 1 127 ? 4.754 1.466 7.676 1 91.25 127 VAL A O 1
ATOM 1029 N N . ASN A 1 128 ? 4.195 -0.239 6.367 1 91.75 128 ASN A N 1
ATOM 1030 C CA . ASN A 1 128 ? 2.861 0.26 6.055 1 91.75 128 ASN A CA 1
ATOM 1031 C C . ASN A 1 128 ? 1.791 -0.791 6.328 1 91.75 128 ASN A C 1
ATOM 1033 O O . ASN A 1 128 ? 1.795 -1.861 5.719 1 91.75 128 ASN A O 1
ATOM 1037 N N . LEU A 1 129 ? 0.993 -0.555 7.281 1 93.19 129 LEU A N 1
ATOM 1038 C CA . LEU A 1 129 ? -0.18 -1.392 7.512 1 93.19 129 LEU A CA 1
ATOM 1039 C C . LEU A 1 129 ? -1.452 -0.681 7.062 1 93.19 129 LEU A C 1
ATOM 1041 O O . LEU A 1 129 ? -1.885 0.286 7.695 1 93.19 129 LEU A O 1
ATOM 1045 N N . MET A 1 130 ? -1.997 -1.139 6.016 1 93.69 130 MET A N 1
ATOM 1046 C CA . MET A 1 130 ? -3.191 -0.566 5.398 1 93.69 130 MET A CA 1
ATOM 1047 C C . MET A 1 130 ? -4.387 -1.503 5.551 1 93.69 130 MET A C 1
ATOM 1049 O O . MET A 1 130 ? -4.324 -2.664 5.145 1 93.69 130 MET A O 1
ATOM 1053 N N . VAL A 1 131 ? -5.426 -1.016 6.148 1 93.94 131 VAL A N 1
ATOM 1054 C CA . VAL A 1 131 ? -6.676 -1.757 6.254 1 93.94 131 VAL A CA 1
ATOM 1055 C C . VAL A 1 131 ? -7.719 -1.146 5.32 1 93.94 131 VAL A C 1
ATOM 1057 O O . VAL A 1 131 ? -7.895 0.075 5.289 1 93.94 131 VAL A O 1
ATOM 1060 N N . LYS A 1 132 ? -8.305 -1.951 4.539 1 94.12 132 LYS A N 1
ATOM 1061 C CA . LYS A 1 132 ? -9.414 -1.505 3.703 1 94.12 132 LYS A CA 1
ATOM 1062 C C . LYS A 1 132 ? -10.75 -2.014 4.242 1 94.12 132 LYS A C 1
ATOM 1064 O O . LYS A 1 132 ? -10.828 -3.127 4.762 1 94.12 132 LYS A O 1
ATOM 1069 N N . GLY A 1 133 ? -11.742 -1.28 4.035 1 95.62 133 GLY A N 1
ATOM 1070 C CA . GLY A 1 133 ? -13.078 -1.614 4.504 1 95.62 133 GLY A CA 1
ATOM 1071 C C . GLY A 1 133 ? -14.055 -0.453 4.414 1 95.62 133 GLY A C 1
ATOM 1072 O O . GLY A 1 133 ? -14.039 0.304 3.443 1 95.62 133 GLY A O 1
ATOM 1073 N N . ILE A 1 134 ? -14.969 -0.447 5.449 1 97.62 134 ILE A N 1
ATOM 1074 C CA . ILE A 1 134 ? -15.984 0.606 5.465 1 97.62 134 ILE A CA 1
ATOM 1075 C C . ILE A 1 134 ? -15.797 1.48 6.703 1 97.62 134 ILE A C 1
ATOM 1077 O O . ILE A 1 134 ? -15.672 0.97 7.82 1 97.62 134 ILE A O 1
ATOM 1081 N N . CYS A 1 135 ? -15.703 2.752 6.504 1 96.25 135 CYS A N 1
ATOM 1082 C CA . CYS A 1 135 ? -15.477 3.674 7.609 1 96.25 135 CYS A CA 1
ATOM 1083 C C . CYS A 1 135 ? -16.781 4 8.328 1 96.25 135 CYS A C 1
ATOM 1085 O O . CYS A 1 135 ? -17.859 3.672 7.832 1 96.25 135 CYS A O 1
ATOM 1087 N N . PRO A 1 136 ? -16.75 4.715 9.492 1 94.88 136 PRO A N 1
ATOM 1088 C CA . PRO A 1 136 ? -17.938 5.016 10.281 1 94.88 136 PRO A CA 1
ATOM 1089 C C . PRO A 1 136 ? -18.969 5.855 9.523 1 94.88 1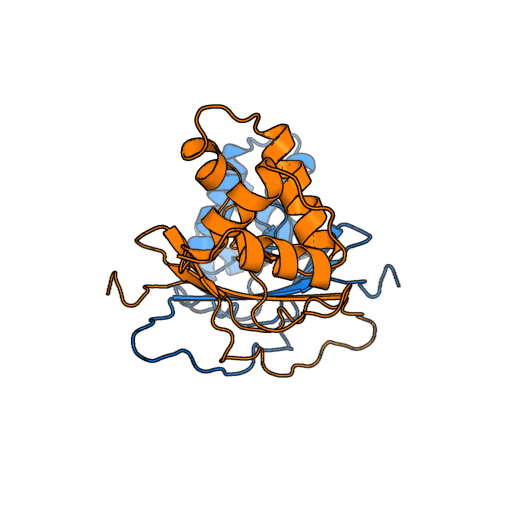36 PRO A C 1
ATOM 1091 O O . PRO A 1 136 ? -20.172 5.684 9.703 1 94.88 136 PRO A O 1
ATOM 1094 N N . ASP A 1 137 ? -18.547 6.711 8.695 1 94.38 137 ASP A N 1
ATOM 1095 C CA . ASP A 1 137 ? -19.438 7.625 7.984 1 94.38 137 ASP A CA 1
ATOM 1096 C C . ASP A 1 137 ? -20.188 6.91 6.863 1 94.38 137 ASP A C 1
ATOM 1098 O O . ASP A 1 137 ? -21.172 7.43 6.34 1 94.38 137 ASP A O 1
ATOM 1102 N N . CYS A 1 138 ? -19.719 5.82 6.395 1 95.88 138 CYS A N 1
ATOM 1103 C CA . CYS A 1 138 ? -20.312 5.078 5.293 1 95.88 138 CYS A CA 1
ATOM 1104 C C . CYS A 1 138 ? -21.047 3.846 5.805 1 95.88 138 CYS A C 1
ATOM 1106 O O . CYS A 1 138 ? -21.766 3.186 5.047 1 95.88 138 CYS A O 1
ATOM 1108 N N . LYS A 1 139 ? -20.672 3.434 6.941 1 86 139 LYS A N 1
ATOM 1109 C CA . LYS A 1 139 ? -21.359 2.27 7.508 1 86 139 LYS A CA 1
ATOM 1110 C C . LYS A 1 139 ? -22.828 2.553 7.75 1 86 139 LYS A C 1
ATOM 1112 O O . LYS A 1 139 ? -23.203 3.641 8.203 1 86 139 LYS A O 1
ATOM 1117 N N . MET B 1 1 ? 10.758 -28.922 -12.555 1 60.69 1 MET B N 1
ATOM 1118 C CA . MET B 1 1 ? 9.75 -28.422 -13.492 1 60.69 1 MET B CA 1
ATOM 1119 C C . MET B 1 1 ? 8.484 -29.281 -13.414 1 60.69 1 MET B C 1
ATOM 1121 O O . MET B 1 1 ? 8.547 -30.5 -13.484 1 60.69 1 MET B O 1
ATOM 1125 N N . SER B 1 2 ? 7.387 -28.609 -12.953 1 69.12 2 SER B N 1
ATOM 1126 C CA . SER B 1 2 ? 6.152 -29.375 -12.844 1 69.12 2 SER B CA 1
ATOM 1127 C C . SER B 1 2 ? 5.723 -29.922 -14.203 1 69.12 2 SER B C 1
ATOM 1129 O O . SER B 1 2 ? 5.918 -29.266 -15.234 1 69.12 2 SER B O 1
ATOM 1131 N N . THR B 1 3 ? 5.324 -31.188 -14.195 1 82.62 3 THR B N 1
ATOM 1132 C CA . THR B 1 3 ? 4.797 -31.781 -15.422 1 82.62 3 THR B CA 1
ATOM 1133 C C . THR B 1 3 ? 3.484 -31.109 -15.82 1 82.62 3 THR B C 1
ATOM 1135 O O . THR B 1 3 ? 2.852 -30.438 -15 1 82.62 3 THR B O 1
ATOM 1138 N N . ILE B 1 4 ? 3.209 -31.234 -17.094 1 86.31 4 ILE B N 1
ATOM 1139 C CA . ILE B 1 4 ? 1.965 -30.672 -17.609 1 86.31 4 ILE B CA 1
ATOM 1140 C C . ILE B 1 4 ? 0.781 -31.234 -16.828 1 86.31 4 ILE B C 1
ATOM 1142 O O . ILE B 1 4 ? -0.168 -30.516 -16.516 1 86.31 4 ILE B O 1
ATOM 1146 N N . LYS B 1 5 ? 0.797 -32.469 -16.484 1 89.88 5 LYS B N 1
ATOM 1147 C CA . LYS B 1 5 ? -0.278 -33.125 -15.742 1 89.88 5 LYS B CA 1
ATOM 1148 C C . LYS B 1 5 ? -0.434 -32.5 -14.359 1 89.88 5 LYS B C 1
ATOM 1150 O O . LYS B 1 5 ? -1.555 -32.312 -13.883 1 89.88 5 LYS B O 1
ATOM 1155 N N . GLU B 1 6 ? 0.656 -32.281 -13.742 1 89.81 6 GLU B N 1
ATOM 1156 C CA . GLU B 1 6 ? 0.628 -31.641 -12.422 1 89.81 6 GLU B CA 1
ATOM 1157 C C . GLU B 1 6 ? 0.018 -30.234 -12.492 1 89.81 6 GLU B C 1
ATOM 1159 O O . GLU B 1 6 ? -0.737 -29.844 -11.602 1 89.81 6 GLU B O 1
ATOM 1164 N N . LEU B 1 7 ? 0.392 -29.578 -13.508 1 92.56 7 LEU B N 1
ATOM 1165 C CA . LEU B 1 7 ? -0.145 -28.234 -13.703 1 92.56 7 LEU B CA 1
ATOM 1166 C C . LEU B 1 7 ? -1.65 -28.281 -13.938 1 92.56 7 LEU B C 1
ATOM 1168 O O . LEU B 1 7 ? -2.396 -27.469 -13.383 1 92.56 7 LEU B O 1
ATOM 1172 N N . GLU B 1 8 ? -2.094 -29.188 -14.75 1 93.56 8 GLU B N 1
ATOM 1173 C CA . GLU B 1 8 ? -3.518 -29.359 -15.031 1 93.56 8 GLU B CA 1
ATOM 1174 C C . GLU B 1 8 ? -4.289 -29.703 -13.758 1 93.56 8 GLU B C 1
ATOM 1176 O O . GLU B 1 8 ? -5.402 -29.219 -13.555 1 93.56 8 GLU B O 1
ATOM 1181 N N . GLU B 1 9 ? -3.719 -30.531 -12.961 1 91.88 9 GLU B N 1
ATOM 1182 C CA . GLU B 1 9 ? -4.348 -30.922 -11.703 1 91.88 9 GLU B CA 1
ATOM 1183 C C . GLU B 1 9 ? -4.492 -29.734 -10.766 1 91.88 9 GLU B C 1
ATOM 1185 O O . GLU B 1 9 ? -5.5 -29.609 -10.062 1 91.88 9 GLU B O 1
ATOM 1190 N N . ASN B 1 10 ? -3.467 -28.953 -10.758 1 90.75 10 ASN B N 1
ATOM 1191 C CA . ASN B 1 10 ? -3.521 -27.75 -9.938 1 90.75 10 ASN B CA 1
ATOM 1192 C C . ASN B 1 10 ? -4.66 -26.828 -10.367 1 90.75 10 ASN B C 1
ATOM 1194 O O . ASN B 1 10 ? -5.426 -26.359 -9.523 1 90.75 10 ASN B O 1
ATOM 1198 N N . LEU B 1 11 ? -4.777 -26.625 -11.656 1 94.06 11 LEU B N 1
ATOM 1199 C CA . LEU B 1 11 ? -5.867 -25.812 -12.195 1 94.06 11 LEU B CA 1
ATOM 1200 C C . LEU B 1 11 ? -7.219 -26.406 -11.828 1 94.06 11 LEU B C 1
ATOM 1202 O O . LEU B 1 11 ? -8.125 -25.688 -11.406 1 94.06 11 LEU B O 1
ATOM 1206 N N . LEU B 1 12 ? -7.32 -27.672 -11.945 1 92.56 12 LEU B N 1
ATOM 1207 C CA . LEU B 1 12 ? -8.57 -28.359 -11.664 1 92.56 12 LEU B CA 1
ATOM 1208 C C . LEU B 1 12 ? -8.945 -28.219 -10.188 1 92.56 12 LEU B C 1
ATOM 1210 O O . LEU B 1 12 ? -10.117 -28.031 -9.859 1 92.56 12 LEU B O 1
ATOM 1214 N N . GLN B 1 13 ? -7.984 -28.266 -9.312 1 90.12 13 GLN B N 1
ATOM 1215 C CA . GLN B 1 13 ? -8.211 -28.141 -7.875 1 90.12 13 GLN B CA 1
ATOM 1216 C C . GLN B 1 13 ? -8.789 -26.766 -7.535 1 90.12 13 GLN B C 1
ATOM 1218 O O . GLN B 1 13 ? -9.477 -26.609 -6.527 1 90.12 13 GLN B O 1
ATOM 1223 N N . HIS B 1 14 ? -8.539 -25.812 -8.375 1 91.56 14 HIS B N 1
ATOM 1224 C CA . HIS B 1 14 ? -9.047 -24.453 -8.164 1 91.56 14 HIS B CA 1
ATOM 1225 C C . HIS B 1 14 ? -10.25 -24.172 -9.055 1 91.56 14 HIS B C 1
ATOM 1227 O O . HIS B 1 14 ? -10.617 -23.016 -9.25 1 91.56 14 HIS B O 1
ATOM 1233 N N . ASN B 1 15 ? -10.695 -25.234 -9.664 1 93.62 15 ASN B N 1
ATOM 1234 C CA . ASN B 1 15 ? -11.875 -25.156 -10.516 1 93.62 15 ASN B CA 1
ATOM 1235 C C . ASN B 1 15 ? -11.641 -24.25 -11.727 1 93.62 15 ASN B C 1
ATOM 1237 O O . ASN B 1 15 ? -12.508 -23.469 -12.102 1 93.62 15 ASN B O 1
ATOM 1241 N N . ILE B 1 16 ? -10.5 -24.344 -12.227 1 95.5 16 ILE B N 1
ATOM 1242 C CA . ILE B 1 16 ? -10.133 -23.562 -13.398 1 95.5 16 ILE B CA 1
ATOM 1243 C C . ILE B 1 16 ? -9.938 -24.484 -14.594 1 95.5 16 ILE B C 1
ATOM 1245 O O . ILE B 1 16 ? -9.227 -25.5 -14.5 1 95.5 16 ILE B O 1
ATOM 1249 N N . LYS B 1 17 ? -10.57 -24.109 -15.703 1 96.75 17 LYS B N 1
ATOM 1250 C CA . LYS B 1 17 ? -10.375 -24.875 -16.938 1 96.75 17 LYS B CA 1
ATOM 1251 C C . LYS B 1 17 ? -8.945 -24.734 -17.453 1 96.75 17 LYS B C 1
ATOM 1253 O O . LYS B 1 17 ? -8.391 -23.625 -17.453 1 96.75 17 LYS B O 1
ATOM 1258 N N . SER B 1 18 ? -8.461 -25.844 -17.859 1 95.94 18 SER B N 1
ATOM 1259 C CA . SER B 1 18 ? -7.094 -25.828 -18.391 1 95.94 18 SER B CA 1
ATOM 1260 C C . SER B 1 18 ? -7.055 -25.312 -19.828 1 95.94 18 SER B C 1
ATOM 1262 O O . SER B 1 18 ? -7.824 -25.781 -20.672 1 95.94 18 SER B O 1
ATOM 1264 N N . THR B 1 19 ? -6.27 -24.297 -20.078 1 95 19 THR B N 1
ATOM 1265 C CA . THR B 1 19 ? -5.902 -23.828 -21.406 1 95 19 THR B CA 1
ATOM 1266 C C . THR B 1 19 ? -4.387 -23.672 -21.531 1 95 19 THR B C 1
ATOM 1268 O O . THR B 1 19 ? -3.68 -23.672 -20.516 1 95 19 THR B O 1
ATOM 1271 N N . ALA B 1 20 ? -3.951 -23.594 -22.75 1 92.94 20 ALA B N 1
ATOM 1272 C CA . ALA B 1 20 ? -2.514 -23.453 -22.969 1 92.94 20 ALA B CA 1
ATOM 1273 C C . ALA B 1 20 ? -1.957 -22.234 -22.234 1 92.94 20 ALA B C 1
ATOM 1275 O O . ALA B 1 20 ? -0.933 -22.344 -21.547 1 92.94 20 ALA B O 1
ATOM 1276 N N . MET B 1 21 ? -2.629 -21.109 -22.328 1 94.31 21 MET B N 1
ATOM 1277 C CA . MET B 1 21 ? -2.156 -19.875 -21.703 1 94.31 21 MET B CA 1
ATOM 1278 C C . MET B 1 21 ? -2.172 -19.984 -20.188 1 94.31 21 MET B C 1
ATOM 1280 O O . MET B 1 21 ? -1.238 -19.531 -19.516 1 94.31 21 MET B O 1
ATOM 1284 N N . ARG B 1 22 ? -3.172 -20.594 -19.656 1 96 22 ARG B N 1
ATOM 1285 C CA . ARG B 1 22 ? -3.25 -20.75 -18.203 1 96 22 ARG B CA 1
ATOM 1286 C C . ARG B 1 22 ? -2.139 -21.656 -17.688 1 96 22 ARG B C 1
ATOM 1288 O O . ARG B 1 22 ? -1.562 -21.406 -16.641 1 96 22 ARG B O 1
ATOM 1295 N N . LEU B 1 23 ? -1.859 -22.672 -18.453 1 95.56 23 LEU B N 1
ATOM 1296 C CA . LEU B 1 23 ? -0.764 -23.562 -18.078 1 95.56 23 LEU B CA 1
ATOM 1297 C C . LEU B 1 23 ? 0.57 -22.828 -18.125 1 95.56 23 LEU B C 1
ATOM 1299 O O . LEU B 1 23 ? 1.396 -22.984 -17.219 1 95.56 23 LEU B O 1
ATOM 1303 N N . LEU B 1 24 ? 0.766 -22.031 -19.156 1 93.88 24 LEU B N 1
ATOM 1304 C CA . LEU B 1 24 ? 2.01 -21.281 -19.312 1 93.88 24 LEU B CA 1
ATOM 1305 C C . LEU B 1 24 ? 2.178 -20.266 -18.188 1 93.88 24 LEU B C 1
ATOM 1307 O O . LEU B 1 24 ? 3.262 -20.156 -17.609 1 93.88 24 LEU B O 1
ATOM 1311 N N . VAL B 1 25 ? 1.153 -19.531 -17.875 1 9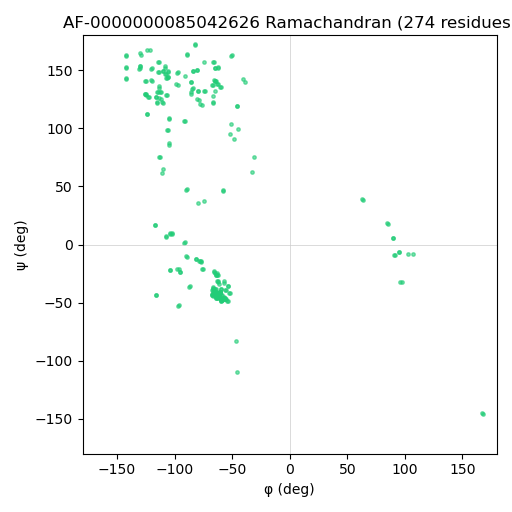5.94 25 VAL B N 1
ATOM 1312 C CA . VAL B 1 25 ? 1.206 -18.531 -16.828 1 95.94 25 VAL B CA 1
ATOM 1313 C C . VAL B 1 25 ? 1.455 -19.219 -15.477 1 95.94 25 VAL B C 1
ATOM 1315 O O . VAL B 1 25 ? 2.262 -18.734 -14.672 1 95.94 25 VAL B O 1
ATOM 1318 N N . LEU B 1 26 ? 0.771 -20.297 -15.25 1 95.69 26 LEU B N 1
ATOM 1319 C CA . LEU B 1 26 ? 0.96 -21.031 -14.008 1 95.69 26 LEU B CA 1
ATOM 1320 C C . LEU B 1 26 ? 2.406 -21.5 -13.867 1 95.69 26 LEU B C 1
ATOM 1322 O O . LEU B 1 26 ? 3.014 -21.344 -12.805 1 95.69 26 LEU B O 1
ATOM 1326 N N . GLU B 1 27 ? 2.889 -22.078 -14.906 1 94.38 27 GLU B N 1
ATOM 1327 C CA . GLU B 1 27 ? 4.277 -22.531 -14.891 1 94.38 27 GLU B CA 1
ATOM 1328 C C . GLU B 1 27 ? 5.23 -21.375 -14.594 1 94.38 27 GLU B C 1
ATOM 1330 O O . GLU B 1 27 ? 6.16 -21.516 -13.797 1 94.38 27 GLU B O 1
ATOM 1335 N N . TYR B 1 28 ? 5.035 -20.281 -15.25 1 95.06 28 TYR B N 1
ATOM 1336 C CA . TYR B 1 28 ? 5.836 -19.078 -15.047 1 95.06 28 TYR B CA 1
ATOM 1337 C C . TYR B 1 28 ? 5.852 -18.672 -13.578 1 95.06 28 TYR B C 1
ATOM 1339 O O . TYR B 1 28 ? 6.914 -18.391 -13.016 1 95.06 28 TYR B O 1
ATOM 1347 N N . LEU B 1 29 ? 4.66 -18.625 -12.93 1 95.31 29 LEU B N 1
ATOM 1348 C CA . LEU B 1 29 ? 4.523 -18.203 -11.539 1 95.31 29 LEU B CA 1
ATOM 1349 C C . LEU B 1 29 ? 5.199 -19.203 -10.602 1 95.31 29 LEU B C 1
ATOM 1351 O O . LEU B 1 29 ? 5.793 -18.812 -9.594 1 95.31 29 LEU B O 1
ATOM 1355 N N . LEU B 1 30 ? 5.109 -20.453 -10.922 1 93.25 30 LEU B N 1
ATOM 1356 C CA . LEU B 1 30 ? 5.688 -21.5 -10.086 1 93.25 30 LEU B CA 1
ATOM 1357 C C . LEU B 1 30 ? 7.207 -21.391 -10.039 1 93.25 30 LEU B C 1
ATOM 1359 O O . LEU B 1 30 ? 7.832 -21.766 -9.055 1 93.25 30 LEU B O 1
ATOM 1363 N N . GLU B 1 31 ? 7.758 -20.797 -11.039 1 92.62 31 GLU B N 1
ATOM 1364 C CA . GLU B 1 31 ? 9.211 -20.719 -11.156 1 92.62 31 GLU B CA 1
ATOM 1365 C C . GLU B 1 31 ? 9.742 -19.438 -10.516 1 92.62 31 GLU B C 1
ATOM 1367 O O . GLU B 1 31 ? 10.953 -19.188 -10.516 1 92.62 31 GLU B O 1
ATOM 1372 N N . ARG B 1 32 ? 8.914 -18.672 -9.969 1 92.25 32 ARG B N 1
ATOM 1373 C CA . ARG B 1 32 ? 9.336 -17.391 -9.422 1 92.25 32 ARG B CA 1
ATOM 1374 C C . ARG B 1 32 ? 9.352 -17.422 -7.895 1 92.25 32 ARG B C 1
ATOM 1376 O O . ARG B 1 32 ? 8.469 -18.016 -7.273 1 92.25 32 ARG B O 1
ATOM 1383 N N . GLU B 1 33 ? 10.32 -16.75 -7.332 1 90.5 33 GLU B N 1
ATOM 1384 C CA . GLU B 1 33 ? 10.422 -16.641 -5.879 1 90.5 33 GLU B CA 1
ATOM 1385 C C . GLU B 1 33 ? 9.766 -15.352 -5.379 1 90.5 33 GLU B C 1
ATOM 1387 O O . GLU B 1 33 ? 9.398 -15.258 -4.207 1 90.5 33 GLU B O 1
ATOM 1392 N N . SER B 1 34 ? 9.703 -14.422 -6.262 1 95.25 34 SER B N 1
ATOM 1393 C CA . SER B 1 34 ? 9.102 -13.133 -5.934 1 95.25 34 SER B CA 1
ATOM 1394 C C . SER B 1 34 ? 7.816 -12.906 -6.723 1 95.25 34 SER B C 1
ATOM 1396 O O . SER B 1 34 ? 7.59 -13.555 -7.75 1 95.25 34 SER B O 1
ATOM 1398 N N . ALA B 1 35 ? 6.984 -12.047 -6.176 1 96.5 35 ALA B N 1
ATOM 1399 C CA . ALA B 1 35 ? 5.766 -11.68 -6.891 1 96.5 35 ALA B CA 1
ATOM 1400 C C . ALA B 1 35 ? 6.094 -10.945 -8.188 1 96.5 35 ALA B C 1
ATOM 1402 O O . ALA B 1 35 ? 7.129 -10.281 -8.289 1 96.5 35 ALA B O 1
ATOM 1403 N N . VAL B 1 36 ? 5.191 -11.07 -9.164 1 97 36 VAL B N 1
ATOM 1404 C CA . VAL B 1 36 ? 5.488 -10.508 -10.477 1 97 36 VAL B CA 1
ATOM 1405 C C . VAL B 1 36 ? 4.312 -9.664 -10.961 1 97 36 VAL B C 1
ATOM 1407 O O . VAL B 1 36 ? 3.164 -9.922 -10.586 1 97 36 VAL B O 1
ATOM 1410 N N . SER B 1 37 ? 4.66 -8.68 -11.766 1 96.62 37 SER B N 1
ATOM 1411 C CA . SER B 1 37 ? 3.617 -7.852 -12.367 1 96.62 37 SER B CA 1
ATOM 1412 C C . SER B 1 37 ? 3.15 -8.43 -13.703 1 96.62 37 SER B C 1
ATOM 1414 O O . SER B 1 37 ? 3.805 -9.312 -14.266 1 96.62 37 SER B O 1
ATOM 1416 N N . LEU B 1 38 ? 1.945 -7.914 -14.125 1 96.31 38 LEU B N 1
ATOM 1417 C CA . LEU B 1 38 ? 1.479 -8.258 -15.461 1 96.31 38 LEU B CA 1
ATOM 1418 C C . LEU B 1 38 ? 2.553 -7.965 -16.5 1 96.31 38 LEU B C 1
ATOM 1420 O O . LEU B 1 38 ? 2.803 -8.781 -17.391 1 96.31 38 LEU B O 1
ATOM 1424 N N . THR B 1 39 ? 3.211 -6.855 -16.359 1 94.81 39 THR B N 1
ATOM 1425 C CA . THR B 1 39 ? 4.238 -6.441 -17.297 1 94.81 39 THR B CA 1
ATOM 1426 C C . THR B 1 39 ? 5.418 -7.41 -17.281 1 94.81 39 THR B C 1
ATOM 1428 O O . THR B 1 39 ? 5.992 -7.723 -18.328 1 94.81 39 THR B O 1
ATOM 1431 N N . ASP B 1 40 ? 5.832 -7.875 -16.172 1 94.19 40 ASP B N 1
ATOM 1432 C CA . ASP B 1 40 ? 6.898 -8.859 -16.062 1 94.19 40 ASP B CA 1
ATOM 1433 C C . ASP B 1 40 ? 6.578 -10.117 -16.859 1 94.19 40 ASP B C 1
ATOM 1435 O O . ASP B 1 40 ? 7.426 -10.617 -17.609 1 94.19 40 ASP B O 1
ATOM 1439 N N . ILE B 1 41 ? 5.332 -10.578 -16.688 1 95.19 41 ILE B N 1
ATOM 1440 C CA . ILE B 1 41 ? 4.906 -11.797 -17.359 1 95.19 41 ILE B CA 1
ATOM 1441 C C . ILE B 1 41 ? 4.848 -11.555 -18.875 1 95.19 41 ILE B C 1
ATOM 1443 O O . ILE B 1 41 ? 5.367 -12.352 -19.656 1 95.19 41 ILE B O 1
ATOM 1447 N N . TYR B 1 42 ? 4.309 -10.414 -19.188 1 94.5 42 TYR B N 1
ATOM 1448 C CA . TYR B 1 42 ? 4.133 -10.07 -20.594 1 94.5 42 TYR B CA 1
ATOM 1449 C C . TYR B 1 42 ? 5.477 -10.031 -21.312 1 94.5 42 TYR B C 1
ATOM 1451 O O . TYR B 1 42 ? 5.594 -10.508 -22.438 1 94.5 42 TYR B O 1
ATOM 1459 N N . LYS B 1 43 ? 6.43 -9.531 -20.75 1 92.5 43 LYS B N 1
ATOM 1460 C CA . LYS B 1 43 ? 7.758 -9.414 -21.344 1 92.5 43 LYS B CA 1
ATOM 1461 C C . LYS B 1 43 ? 8.352 -10.781 -21.641 1 92.5 43 LYS B C 1
ATOM 1463 O O . LYS B 1 43 ? 9.102 -10.945 -22.609 1 92.5 43 LYS B O 1
ATOM 1468 N N . ASP B 1 44 ? 7.973 -11.609 -20.844 1 89.94 44 ASP B N 1
ATOM 1469 C CA . ASP B 1 44 ? 8.555 -12.938 -21 1 89.94 44 ASP B CA 1
ATOM 1470 C C . ASP B 1 44 ? 7.727 -13.805 -21.938 1 89.94 44 ASP B C 1
ATOM 1472 O O . ASP B 1 44 ? 8.148 -14.898 -22.328 1 89.94 44 ASP B O 1
ATOM 1476 N N . PHE B 1 45 ? 6.523 -13.242 -22.25 1 88 45 PHE B N 1
ATOM 1477 C CA . PHE B 1 45 ? 5.629 -13.977 -23.141 1 88 45 PHE B CA 1
ATOM 1478 C C . PHE B 1 45 ? 5.617 -13.352 -24.531 1 88 45 PHE B C 1
ATOM 1480 O O . PHE B 1 45 ? 4.887 -12.391 -24.766 1 88 45 PHE B O 1
ATOM 1487 N N . GLU B 1 46 ? 6.434 -13.578 -25.484 1 76.06 46 GLU B N 1
ATOM 1488 C CA . GLU B 1 46 ? 6.641 -12.961 -26.797 1 76.06 46 GLU B CA 1
ATOM 1489 C C . GLU B 1 46 ? 5.363 -13.008 -27.641 1 76.06 46 GLU B C 1
ATOM 1491 O O . GLU B 1 46 ? 5.109 -12.102 -28.438 1 76.06 46 GLU B O 1
ATOM 1496 N N . LYS B 1 47 ? 4.551 -13.914 -27.547 1 74.94 47 LYS B N 1
ATOM 1497 C CA . LYS B 1 47 ? 3.475 -14.086 -28.516 1 74.94 47 LYS B CA 1
ATOM 1498 C C . LYS B 1 47 ? 2.107 -13.922 -27.859 1 74.94 47 LYS B C 1
ATOM 1500 O O . LYS B 1 47 ? 1.08 -14.242 -28.469 1 74.94 47 LYS B O 1
ATOM 1505 N N . SER B 1 48 ? 2.16 -13.352 -26.734 1 78.75 48 SER B N 1
ATOM 1506 C CA . SER B 1 48 ? 0.868 -13.305 -26.062 1 78.75 48 SER B CA 1
ATOM 1507 C C . SER B 1 48 ? 0.374 -11.867 -25.922 1 78.75 48 SER B C 1
ATOM 1509 O O . SER B 1 48 ? 1.175 -10.938 -25.844 1 78.75 48 SER B O 1
ATOM 1511 N N . ASP B 1 49 ? -0.885 -11.781 -25.953 1 90.94 49 ASP B N 1
ATOM 1512 C CA . ASP B 1 49 ? -1.578 -10.516 -25.734 1 90.94 49 ASP B CA 1
ATOM 1513 C C . ASP B 1 49 ? -1.671 -10.195 -24.234 1 90.94 49 ASP B C 1
ATOM 1515 O O . ASP B 1 49 ? -1.944 -11.078 -23.422 1 90.94 49 ASP B O 1
ATOM 1519 N N . ARG B 1 50 ? -1.324 -8.992 -23.922 1 93.62 50 ARG B N 1
ATOM 1520 C CA . ARG B 1 50 ? -1.366 -8.516 -22.547 1 93.62 50 ARG B CA 1
ATOM 1521 C C . ARG B 1 50 ? -2.744 -8.734 -21.938 1 93.62 50 ARG B C 1
ATOM 1523 O O . ARG B 1 50 ? -2.852 -9.117 -20.766 1 93.62 50 ARG B O 1
ATOM 1530 N N . THR B 1 51 ? -3.689 -8.586 -22.719 1 95.69 51 THR B N 1
ATOM 1531 C CA . THR B 1 51 ? -5.062 -8.75 -22.266 1 95.69 51 THR B CA 1
ATOM 1532 C C . THR B 1 51 ? -5.324 -10.203 -21.859 1 95.69 51 THR B C 1
ATOM 1534 O O . THR B 1 51 ? -5.953 -10.461 -20.828 1 95.69 51 THR B O 1
ATOM 1537 N N . THR B 1 52 ? -4.863 -11.102 -22.609 1 95.5 52 THR B N 1
ATOM 1538 C CA . THR B 1 52 ? -5.047 -12.523 -22.312 1 95.5 52 THR B CA 1
ATOM 1539 C C . THR B 1 52 ? -4.379 -12.898 -21 1 95.5 52 THR B C 1
ATOM 1541 O O . THR B 1 52 ? -4.969 -13.602 -20.172 1 95.5 52 THR B O 1
ATOM 1544 N N . ILE B 1 53 ? -3.162 -12.43 -20.859 1 96.75 53 ILE B N 1
ATOM 1545 C CA . ILE B 1 53 ? -2.438 -12.711 -19.625 1 96.75 53 ILE B CA 1
ATOM 1546 C C . ILE B 1 53 ? -3.188 -12.117 -18.438 1 96.75 53 ILE B C 1
ATOM 1548 O O . ILE B 1 53 ? -3.338 -12.766 -17.391 1 96.75 53 ILE B O 1
ATOM 1552 N N . TYR B 1 54 ? -3.654 -10.93 -18.609 1 97 54 TYR B N 1
ATOM 1553 C CA . TYR B 1 54 ? -4.395 -10.266 -17.547 1 97 54 TYR B CA 1
ATOM 1554 C C . TYR B 1 54 ? -5.637 -11.062 -17.156 1 97 54 TYR B C 1
ATOM 1556 O O . TYR B 1 54 ? -5.906 -11.266 -15.977 1 97 54 TYR B O 1
ATOM 1564 N N . ARG B 1 55 ? -6.355 -11.453 -18.047 1 96.81 55 ARG B N 1
ATOM 1565 C CA . ARG B 1 55 ? -7.566 -12.227 -17.797 1 96.81 55 ARG B CA 1
ATOM 1566 C C . ARG B 1 55 ? -7.246 -13.539 -17.078 1 96.81 55 ARG B C 1
ATOM 1568 O O . ARG B 1 55 ? -8 -13.977 -16.219 1 96.81 55 ARG B O 1
ATOM 1575 N N . THR B 1 56 ? -6.191 -14.125 -17.547 1 97.25 56 THR B N 1
ATOM 1576 C CA . THR B 1 56 ? -5.75 -15.352 -16.891 1 97.25 56 THR B CA 1
ATOM 1577 C C . THR B 1 56 ? -5.453 -15.094 -15.422 1 97.25 56 THR B C 1
ATOM 1579 O O . THR B 1 56 ? -5.914 -15.836 -14.547 1 97.25 56 THR B O 1
ATOM 1582 N N . LEU B 1 57 ? -4.711 -14.047 -15.164 1 96.94 57 LEU B N 1
ATOM 1583 C CA . LEU B 1 57 ? -4.383 -13.695 -13.781 1 96.94 57 LEU B CA 1
ATOM 1584 C C . LEU B 1 57 ? -5.645 -13.43 -12.977 1 96.94 57 LEU B C 1
ATOM 1586 O O . LEU B 1 57 ? -5.734 -13.828 -11.812 1 96.94 57 LEU B O 1
ATOM 1590 N N . LYS B 1 58 ? -6.594 -12.82 -13.586 1 96.5 58 LYS B N 1
ATOM 1591 C CA . LYS B 1 58 ? -7.844 -12.523 -12.891 1 96.5 58 LYS B CA 1
ATOM 1592 C C . LYS B 1 58 ? -8.609 -13.805 -12.562 1 96.5 58 LYS B C 1
ATOM 1594 O O . LYS B 1 58 ? -9.148 -13.945 -11.461 1 96.5 58 LYS B O 1
ATOM 1599 N N . VAL B 1 59 ? -8.664 -14.664 -13.477 1 96.31 59 VAL B N 1
ATOM 1600 C CA . VAL B 1 59 ? -9.297 -15.961 -13.227 1 96.31 59 VAL B CA 1
ATOM 1601 C C . VAL B 1 59 ? -8.594 -16.672 -12.078 1 96.31 59 VAL B C 1
ATOM 1603 O O . VAL B 1 59 ? -9.242 -17.219 -11.18 1 96.31 59 VAL B O 1
ATOM 1606 N N . PHE B 1 60 ? -7.238 -16.703 -12.109 1 95.38 60 PHE B N 1
ATOM 1607 C CA . PHE B 1 60 ? -6.469 -17.297 -11.031 1 95.38 60 PHE B CA 1
ATOM 1608 C C . PHE B 1 60 ? -6.816 -16.656 -9.688 1 95.38 60 PHE B C 1
ATOM 1610 O O . PHE B 1 60 ? -6.992 -17.359 -8.688 1 95.38 60 PHE B O 1
ATOM 1617 N N . GLU B 1 61 ? -6.855 -15.375 -9.68 1 92.94 61 GLU B N 1
ATOM 1618 C CA . GLU B 1 61 ? -7.137 -14.625 -8.461 1 92.94 61 GLU B CA 1
ATOM 1619 C C . GLU B 1 61 ? -8.547 -14.914 -7.945 1 92.94 61 GLU B C 1
ATOM 1621 O O . GLU B 1 61 ? -8.734 -15.195 -6.762 1 92.94 61 GLU B O 1
ATOM 1626 N N . ASP B 1 62 ? -9.508 -14.938 -8.836 1 92.06 62 ASP B N 1
ATOM 1627 C CA . ASP B 1 62 ? -10.906 -15.148 -8.484 1 92.06 62 ASP B CA 1
ATOM 1628 C C . ASP B 1 62 ? -11.133 -16.547 -7.93 1 92.06 62 ASP B C 1
ATOM 1630 O O . ASP B 1 62 ? -12.055 -16.781 -7.145 1 92.06 62 ASP B O 1
ATOM 1634 N N . ASN B 1 63 ? -10.273 -17.406 -8.281 1 92.06 63 ASN B N 1
ATOM 1635 C CA . ASN B 1 63 ? -10.438 -18.781 -7.863 1 92.06 63 ASN B CA 1
ATOM 1636 C C . ASN B 1 63 ? -9.43 -19.172 -6.781 1 92.06 63 ASN B C 1
ATOM 1638 O O . ASN B 1 63 ? -9.219 -20.359 -6.516 1 92.06 63 ASN B O 1
ATOM 1642 N N . GLY B 1 64 ? -8.688 -18.219 -6.293 1 89.81 64 GLY B N 1
ATOM 1643 C CA . GLY B 1 64 ? -7.871 -18.438 -5.109 1 89.81 64 GLY B CA 1
ATOM 1644 C C . GLY B 1 64 ? -6.523 -19.062 -5.418 1 89.81 64 GLY B C 1
ATOM 1645 O O . GLY B 1 64 ? -5.895 -19.656 -4.539 1 89.81 64 GLY B O 1
ATOM 1646 N N . MET B 1 65 ? -6.109 -19 -6.605 1 91.81 65 MET B N 1
ATOM 1647 C CA . MET B 1 65 ? -4.82 -19.578 -6.984 1 91.81 65 MET B CA 1
ATOM 1648 C C . MET B 1 65 ? -3.695 -18.562 -6.781 1 91.81 65 MET B C 1
ATOM 1650 O O . MET B 1 65 ? -2.592 -18.922 -6.379 1 91.81 65 MET B O 1
ATOM 1654 N N . VAL B 1 66 ? -4.016 -17.297 -7.059 1 93.38 66 VAL B N 1
ATOM 1655 C CA . VAL B 1 66 ? -3.043 -16.234 -6.859 1 93.38 66 VAL B CA 1
ATOM 1656 C C . VAL B 1 66 ? -3.674 -15.102 -6.059 1 93.38 66 VAL B C 1
ATOM 1658 O O . VAL B 1 66 ? -4.902 -14.992 -5.984 1 93.38 66 VAL B O 1
ATOM 1661 N 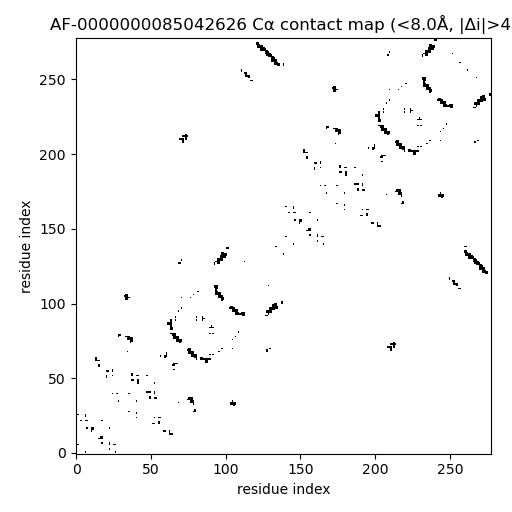N . HIS B 1 67 ? -2.877 -14.359 -5.359 1 91.94 67 HIS B N 1
ATOM 1662 C CA . HIS B 1 67 ? -3.312 -13.102 -4.762 1 91.94 67 HIS B CA 1
ATOM 1663 C C . HIS B 1 67 ? -2.488 -11.93 -5.281 1 91.94 67 HIS B C 1
ATOM 1665 O O . HIS B 1 67 ? -1.355 -12.117 -5.734 1 91.94 67 HIS B O 1
ATOM 1671 N N . SER B 1 68 ? -3.066 -10.836 -5.301 1 92.5 68 SER B N 1
ATOM 1672 C CA . SER B 1 68 ? -2.377 -9.617 -5.723 1 92.5 68 SER B CA 1
ATOM 1673 C C . SER B 1 68 ? -1.864 -8.828 -4.52 1 92.5 68 SER B C 1
ATOM 1675 O O . SER B 1 68 ? -2.471 -8.859 -3.447 1 92.5 68 SER B O 1
ATOM 1677 N N . ILE B 1 69 ? -0.772 -8.156 -4.715 1 91.94 69 ILE B N 1
ATOM 1678 C CA . ILE B 1 69 ? -0.111 -7.367 -3.68 1 91.94 69 ILE B CA 1
ATOM 1679 C C . ILE B 1 69 ? 0.027 -5.918 -4.141 1 91.94 69 ILE B C 1
ATOM 1681 O O . ILE B 1 69 ? 0.481 -5.656 -5.258 1 91.94 69 ILE B O 1
ATOM 1685 N N . ASP B 1 70 ? -0.437 -5.078 -3.328 1 90.25 70 ASP B N 1
ATOM 1686 C CA . ASP B 1 70 ? -0.147 -3.658 -3.512 1 90.25 70 ASP B CA 1
ATOM 1687 C C . ASP B 1 70 ? 1.109 -3.252 -2.746 1 90.25 70 ASP B C 1
ATOM 1689 O O . ASP B 1 70 ? 1.079 -3.117 -1.521 1 90.25 70 ASP B O 1
ATOM 1693 N N . ASP B 1 71 ? 2.178 -3.045 -3.516 1 90.88 71 ASP B N 1
ATOM 1694 C CA . ASP B 1 71 ? 3.439 -2.783 -2.828 1 90.88 71 ASP B CA 1
ATOM 1695 C C . ASP B 1 71 ? 3.799 -1.3 -2.889 1 90.88 71 ASP B C 1
ATOM 1697 O O . ASP B 1 71 ? 4.949 -0.924 -2.645 1 90.88 71 ASP B O 1
ATOM 1701 N N . GLY B 1 72 ? 2.893 -0.46 -3.344 1 84.06 72 GLY B N 1
ATOM 1702 C CA . GLY B 1 72 ? 3.09 0.98 -3.344 1 84.06 72 GLY B CA 1
ATOM 1703 C C . GLY B 1 72 ? 3.637 1.508 -4.66 1 84.06 72 GLY B C 1
ATOM 1704 O O . GLY B 1 72 ? 3.764 2.721 -4.844 1 84.06 72 GLY B O 1
ATOM 1705 N N . THR B 1 73 ? 3.979 0.641 -5.559 1 86.25 73 THR B N 1
ATOM 1706 C CA . THR B 1 73 ? 4.562 1.072 -6.82 1 86.25 73 THR B CA 1
ATOM 1707 C C . THR B 1 73 ? 3.477 1.52 -7.797 1 86.25 73 THR B C 1
ATOM 1709 O O . THR B 1 73 ? 3.771 2.129 -8.828 1 86.25 73 THR B O 1
ATOM 1712 N N . GLY B 1 74 ? 2.246 1.183 -7.395 1 85.44 74 GLY B N 1
ATOM 1713 C CA . GLY B 1 74 ? 1.15 1.522 -8.289 1 85.44 74 GLY B CA 1
ATOM 1714 C C . GLY B 1 74 ? 0.819 0.417 -9.273 1 85.44 74 GLY B C 1
ATOM 1715 O O . GLY B 1 74 ? -0.136 0.531 -10.039 1 85.44 74 GLY B O 1
ATOM 1716 N N . VAL B 1 75 ? 1.626 -0.501 -9.273 1 90.06 75 VAL B N 1
ATOM 1717 C CA . VAL B 1 75 ? 1.406 -1.662 -10.125 1 90.06 75 VAL B CA 1
ATOM 1718 C C . VAL B 1 75 ? 1.196 -2.906 -9.266 1 90.06 75 VAL B C 1
ATOM 1720 O O . VAL B 1 75 ? 2.062 -3.271 -8.469 1 90.06 75 VAL B O 1
ATOM 1723 N N . PRO B 1 76 ? 0.049 -3.523 -9.477 1 92.94 76 PRO B N 1
ATOM 1724 C CA . PRO B 1 76 ? -0.162 -4.734 -8.68 1 92.94 76 PRO B CA 1
ATOM 1725 C C . PRO B 1 76 ? 0.834 -5.844 -9.016 1 92.94 76 PRO B C 1
ATOM 1727 O O . PRO B 1 76 ? 1.211 -6.008 -10.18 1 92.94 76 PRO B O 1
ATOM 1730 N N . LYS B 1 77 ? 1.3 -6.555 -8.008 1 95.94 77 LYS B N 1
ATOM 1731 C CA . LYS B 1 77 ? 2.098 -7.766 -8.18 1 95.94 77 LYS B CA 1
ATOM 1732 C C . LYS B 1 77 ? 1.295 -9.008 -7.809 1 95.94 77 LYS B C 1
ATOM 1734 O O . LYS B 1 77 ? 0.398 -8.945 -6.965 1 95.94 77 LYS B O 1
ATOM 1739 N N . TYR B 1 78 ? 1.662 -10.141 -8.414 1 95.94 78 TYR B N 1
ATOM 1740 C CA . TYR B 1 78 ? 0.914 -11.383 -8.227 1 95.94 78 TYR B CA 1
ATOM 1741 C C . TYR B 1 78 ? 1.828 -12.5 -7.754 1 95.94 78 TYR B C 1
ATOM 1743 O O . TYR B 1 78 ? 2.963 -12.625 -8.219 1 95.94 78 TYR B O 1
ATOM 1751 N N . ALA B 1 79 ? 1.361 -13.312 -6.867 1 94.5 79 ALA B N 1
ATOM 1752 C CA . ALA B 1 79 ? 2.062 -14.5 -6.383 1 94.5 79 ALA B CA 1
ATOM 1753 C C . ALA B 1 79 ? 1.091 -15.656 -6.141 1 94.5 79 ALA B C 1
ATOM 1755 O O . ALA B 1 79 ? -0.092 -15.43 -5.871 1 94.5 79 ALA B O 1
ATOM 1756 N N . LEU B 1 80 ? 1.613 -16.797 -6.262 1 92.31 80 LEU B N 1
ATOM 1757 C CA . LEU B 1 80 ? 0.8 -17.969 -5.965 1 92.31 80 LEU B CA 1
ATOM 1758 C C . LEU B 1 80 ? 0.44 -18.016 -4.48 1 92.31 80 LEU B C 1
ATOM 1760 O O . LEU B 1 80 ? 1.268 -17.688 -3.627 1 92.31 80 LEU B O 1
ATOM 1764 N N . CYS B 1 81 ? -0.736 -18.422 -4.238 1 88.25 81 CYS B N 1
ATOM 1765 C CA . CYS B 1 81 ? -1.155 -18.625 -2.855 1 88.25 81 CYS B CA 1
ATOM 1766 C C . CYS B 1 81 ? -0.598 -19.922 -2.295 1 88.25 81 CYS B C 1
ATOM 1768 O O . CYS B 1 81 ? -0.46 -20.906 -3.023 1 88.25 81 CYS B O 1
ATOM 1770 N N . SER B 1 82 ? 0.242 -19.906 -1.145 1 71.69 82 SER B N 1
ATOM 1771 C CA . SER B 1 82 ? 0.786 -21.141 -0.566 1 71.69 82 SER B CA 1
ATOM 1772 C C . SER B 1 82 ? -0.292 -22.203 -0.42 1 71.69 82 SER B C 1
ATOM 1774 O O . SER B 1 82 ? -0.09 -23.359 -0.812 1 71.69 82 SER B O 1
ATOM 1776 N N . ASP B 1 83 ? -1.111 -22.219 0.633 1 57.84 83 ASP B N 1
ATOM 1777 C CA . ASP B 1 83 ? -2.195 -23.188 0.818 1 57.84 83 ASP B CA 1
ATOM 1778 C C . ASP B 1 83 ? -3.5 -22.672 0.221 1 57.84 83 ASP B C 1
ATOM 1780 O O . ASP B 1 83 ? -3.676 -21.453 0.064 1 57.84 83 ASP B O 1
ATOM 1784 N N . ALA B 1 84 ? -4.277 -23.719 -0.337 1 50.44 84 ALA B N 1
ATOM 1785 C CA . ALA B 1 84 ? -5.574 -23.375 -0.907 1 50.44 84 ALA B CA 1
ATOM 1786 C C . ALA B 1 84 ? -6.195 -22.188 -0.179 1 50.44 84 ALA B C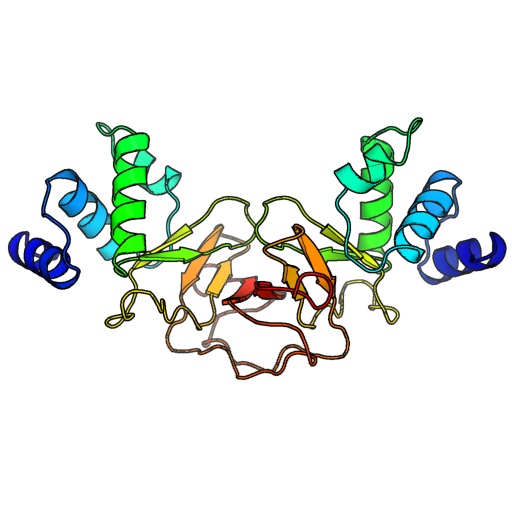 1
ATOM 1788 O O . ALA B 1 84 ? -6.48 -22.266 1.019 1 50.44 84 ALA B O 1
ATOM 1789 N N . CYS B 1 85 ? -5.703 -21.031 -0.435 1 55.09 85 CYS B N 1
ATOM 1790 C CA . CYS B 1 85 ? -6.496 -19.906 0.033 1 55.09 85 CYS B CA 1
ATOM 1791 C C . CYS B 1 85 ? -7.945 -20.031 -0.423 1 55.09 85 CYS B C 1
ATOM 1793 O O . CYS B 1 85 ? -8.219 -20.516 -1.521 1 55.09 85 CYS B O 1
ATOM 1795 N N . ASP B 1 86 ? -8.68 -20.406 0.57 1 51.03 86 ASP B N 1
ATOM 1796 C CA . ASP B 1 86 ? -10.086 -20.531 0.195 1 51.03 86 ASP B CA 1
ATOM 1797 C C . ASP B 1 86 ? -10.523 -19.391 -0.716 1 51.03 86 ASP B C 1
ATOM 1799 O O . ASP B 1 86 ? -9.992 -18.281 -0.628 1 51.03 86 ASP B O 1
ATOM 1803 N N . VAL B 1 87 ? -11.352 -19.828 -1.615 1 50.94 87 VAL B N 1
ATOM 1804 C CA . VAL B 1 87 ? -12.062 -18.922 -2.502 1 50.94 87 VAL B CA 1
ATOM 1805 C C . VAL B 1 87 ? -12.633 -17.75 -1.695 1 50.94 87 VAL B C 1
ATOM 1807 O O . VAL B 1 87 ? -13.297 -17.953 -0.675 1 50.94 87 VAL B O 1
ATOM 1810 N N . GLY B 1 88 ? -12.273 -16.484 -1.926 1 51.09 88 GLY B N 1
ATOM 1811 C CA . GLY B 1 88 ? -12.867 -15.312 -1.304 1 51.09 88 GLY B CA 1
ATOM 1812 C C . GLY B 1 88 ? -12.094 -14.836 -0.085 1 51.09 88 GLY B C 1
ATOM 1813 O O . GLY B 1 88 ? -12.32 -13.719 0.396 1 51.09 88 GLY B O 1
ATOM 1814 N N . LYS B 1 89 ? -11.562 -15.867 0.514 1 52.97 89 LYS B N 1
ATOM 1815 C CA . LYS B 1 89 ? -10.789 -15.461 1.684 1 52.97 89 LYS B CA 1
ATOM 1816 C C . LYS B 1 89 ? -9.297 -15.656 1.448 1 52.97 89 LYS B C 1
ATOM 1818 O O . LYS B 1 89 ? -8.766 -16.75 1.673 1 52.97 89 LYS B O 1
ATOM 1823 N N . HIS B 1 90 ? -8.836 -14.898 0.53 1 52.62 90 HIS B N 1
ATOM 1824 C CA . HIS B 1 90 ? -7.395 -14.984 0.344 1 52.62 90 HIS B CA 1
ATOM 1825 C C . HIS B 1 90 ? -6.656 -14.789 1.664 1 52.62 90 HIS B C 1
ATOM 1827 O O . HIS B 1 90 ? -6.93 -13.836 2.4 1 52.62 90 HIS B O 1
ATOM 1833 N N . ASP B 1 91 ? -6.348 -15.875 2.271 1 55.38 91 ASP B N 1
ATOM 1834 C CA . ASP B 1 91 ? -5.535 -15.75 3.48 1 55.38 91 ASP B CA 1
ATOM 1835 C C . ASP B 1 91 ? -4.215 -15.047 3.188 1 55.38 91 ASP B C 1
ATOM 1837 O O . ASP B 1 91 ? -3.154 -15.672 3.205 1 55.38 91 ASP B O 1
ATOM 1841 N N . ASP B 1 92 ? -4.227 -14.039 2.52 1 68 92 ASP B N 1
ATOM 1842 C CA . ASP B 1 92 ? -3.033 -13.227 2.318 1 68 92 ASP B CA 1
ATOM 1843 C C . ASP B 1 92 ? -2.764 -12.336 3.531 1 68 92 ASP B C 1
ATOM 1845 O O . ASP B 1 92 ? -2.273 -11.219 3.387 1 68 92 ASP B O 1
ATOM 1849 N N . ALA B 1 93 ? -3.104 -13.008 4.699 1 82.12 93 ALA B N 1
ATOM 1850 C CA . ALA B 1 93 ? -2.875 -12.25 5.926 1 82.12 93 ALA B CA 1
ATOM 1851 C C . ALA B 1 93 ? -1.465 -12.477 6.461 1 82.12 93 ALA B C 1
ATOM 1853 O O . ALA B 1 93 ? -1.291 -12.93 7.594 1 82.12 93 ALA B O 1
ATOM 1854 N N . HIS B 1 94 ? -0.492 -12.359 5.543 1 91.31 94 HIS B N 1
ATOM 1855 C CA . HIS B 1 94 ? 0.915 -12.453 5.914 1 91.31 94 HIS B CA 1
ATOM 1856 C C . HIS B 1 94 ? 1.686 -11.211 5.477 1 91.31 94 HIS B C 1
ATOM 1858 O O . HIS B 1 94 ? 1.154 -10.375 4.746 1 91.31 94 HIS B O 1
ATOM 1864 N N . ILE B 1 95 ? 2.883 -11.117 6 1 93.44 95 ILE B N 1
ATOM 1865 C CA . ILE B 1 95 ? 3.707 -9.938 5.742 1 93.44 95 ILE B CA 1
ATOM 1866 C C . ILE B 1 95 ? 4.254 -9.992 4.316 1 93.44 95 ILE B C 1
ATOM 1868 O O . ILE B 1 95 ? 4.68 -11.055 3.85 1 93.44 95 ILE B O 1
ATOM 1872 N N . HIS B 1 96 ? 4.141 -8.961 3.617 1 95.31 96 HIS B N 1
ATOM 1873 C CA . HIS B 1 96 ? 4.801 -8.773 2.33 1 95.31 96 HIS B CA 1
ATOM 1874 C C . HIS B 1 96 ? 5.973 -7.805 2.447 1 95.31 96 HIS B C 1
ATOM 1876 O O . HIS B 1 96 ? 5.91 -6.844 3.219 1 95.31 96 HIS B O 1
ATOM 1882 N N . PHE B 1 97 ? 7.027 -8.094 1.675 1 96.44 97 PHE B N 1
ATOM 1883 C CA . PHE B 1 97 ? 8.258 -7.309 1.724 1 96.44 97 PHE B CA 1
ATOM 1884 C C . PHE B 1 97 ? 8.625 -6.793 0.338 1 96.44 97 PHE B C 1
ATOM 1886 O O . PHE B 1 97 ? 8.625 -7.555 -0.633 1 96.44 97 PHE B O 1
ATOM 1893 N N . HIS B 1 98 ? 8.891 -5.539 0.219 1 96.44 98 HIS B N 1
ATOM 1894 C CA . HIS B 1 98 ? 9.375 -4.926 -1.01 1 96.44 98 HIS B CA 1
ATOM 1895 C C . HIS B 1 98 ? 10.805 -4.422 -0.844 1 96.44 98 HIS B C 1
ATOM 1897 O O . HIS B 1 98 ? 11.086 -3.609 0.039 1 96.44 98 HIS B O 1
ATOM 1903 N N . CYS B 1 99 ? 11.672 -4.812 -1.666 1 97.19 99 CYS B N 1
ATOM 1904 C CA . CYS B 1 99 ? 13.07 -4.402 -1.589 1 97.19 99 CYS B CA 1
ATOM 1905 C C . CYS B 1 99 ? 13.289 -3.078 -2.307 1 97.19 99 CYS B C 1
ATOM 1907 O O . CYS B 1 99 ? 13 -2.955 -3.498 1 97.19 99 CYS B O 1
ATOM 1909 N N . ASP B 1 100 ? 13.922 -2.217 -1.656 1 94.94 100 ASP B N 1
ATOM 1910 C CA . ASP B 1 100 ? 14.164 -0.882 -2.195 1 94.94 100 ASP B CA 1
ATOM 1911 C C . ASP B 1 100 ? 15.312 -0.898 -3.201 1 94.94 100 ASP B C 1
ATOM 1913 O O . ASP B 1 100 ? 15.469 0.038 -3.988 1 94.94 100 ASP B O 1
ATOM 1917 N N . GLN B 1 101 ? 16.031 -1.905 -3.221 1 95.94 101 GLN B N 1
ATOM 1918 C CA . GLN B 1 101 ? 17.219 -1.963 -4.07 1 95.94 101 GLN B CA 1
ATOM 1919 C C . GLN B 1 101 ? 16.922 -2.682 -5.383 1 95.94 101 GLN B C 1
ATOM 1921 O O . GLN B 1 101 ? 17.156 -2.135 -6.465 1 95.94 101 GLN B O 1
ATOM 1926 N N . CYS B 1 102 ? 16.406 -3.805 -5.43 1 95.69 102 CYS B N 1
ATOM 1927 C CA . CYS B 1 102 ? 16.203 -4.574 -6.652 1 95.69 102 CYS B CA 1
ATOM 1928 C C . CYS B 1 102 ? 14.789 -4.387 -7.188 1 95.69 102 CYS B C 1
ATOM 1930 O O . CYS B 1 102 ? 14.5 -4.746 -8.328 1 95.69 102 CYS B O 1
ATOM 1932 N N . GLY B 1 103 ? 13.891 -3.971 -6.277 1 95.38 103 GLY B N 1
ATOM 1933 C CA . GLY B 1 103 ? 12.523 -3.699 -6.703 1 95.38 103 GLY B CA 1
ATOM 1934 C C . GLY B 1 103 ? 11.625 -4.918 -6.629 1 95.38 103 GLY B C 1
ATOM 1935 O O . GLY B 1 103 ? 10.445 -4.844 -6.98 1 95.38 103 GLY B O 1
ATOM 1936 N N . GLN B 1 104 ? 12.148 -5.977 -6.102 1 95.75 104 GLN B N 1
ATOM 1937 C CA . GLN B 1 104 ? 11.344 -7.188 -6.016 1 95.75 104 GLN B CA 1
ATOM 1938 C C . GLN B 1 104 ? 10.453 -7.172 -4.773 1 95.75 104 GLN B C 1
ATOM 1940 O O . GLN B 1 104 ? 10.82 -6.582 -3.754 1 95.75 104 GLN B O 1
ATOM 1945 N N . THR B 1 105 ? 9.289 -7.816 -4.852 1 96.94 105 THR B N 1
ATOM 1946 C CA . THR B 1 105 ? 8.336 -7.973 -3.756 1 96.94 105 THR B CA 1
ATOM 1947 C C . THR B 1 105 ? 8.203 -9.445 -3.365 1 96.94 105 THR B C 1
ATOM 1949 O O . THR B 1 105 ? 8.008 -10.305 -4.227 1 96.94 105 THR B O 1
ATOM 1952 N N . TYR B 1 106 ? 8.289 -9.703 -2.084 1 95.31 106 TYR B N 1
ATOM 1953 C CA . TYR B 1 106 ? 8.289 -11.07 -1.572 1 95.31 106 TYR B CA 1
ATOM 1954 C C . TYR B 1 106 ? 7.121 -11.297 -0.622 1 95.31 106 TYR B C 1
ATOM 1956 O O . TYR B 1 106 ? 6.789 -10.43 0.187 1 95.31 106 TYR B O 1
ATOM 1964 N N . CYS B 1 107 ? 6.543 -12.508 -0.735 1 93.25 107 CYS B N 1
ATOM 1965 C CA . CYS B 1 107 ? 5.656 -13 0.314 1 93.25 107 CYS B CA 1
ATOM 1966 C C . CYS B 1 107 ? 6.449 -13.664 1.435 1 93.25 107 CYS B C 1
ATOM 1968 O O . CYS B 1 107 ? 7.391 -14.414 1.174 1 93.25 107 CYS B O 1
ATOM 1970 N N . LEU B 1 108 ? 6.137 -13.344 2.629 1 92.12 108 LEU B N 1
ATOM 1971 C CA . LEU B 1 108 ? 6.699 -14.039 3.783 1 92.12 108 LEU B CA 1
ATOM 1972 C C . LEU B 1 108 ? 5.621 -14.828 4.523 1 92.12 108 LEU B C 1
ATOM 1974 O O . LEU B 1 108 ? 5.195 -14.43 5.613 1 92.12 108 LEU B O 1
ATOM 1978 N N . PRO B 1 109 ? 5.215 -15.945 3.982 1 88.69 109 PRO B N 1
ATOM 1979 C CA . PRO B 1 109 ? 4.016 -16.656 4.441 1 88.69 109 PRO B CA 1
ATOM 1980 C C . PRO B 1 109 ? 4.141 -17.141 5.879 1 88.69 109 PRO B C 1
ATOM 1982 O O . PRO B 1 109 ? 3.129 -17.328 6.566 1 88.69 109 PRO B O 1
ATOM 1985 N N . ARG B 1 110 ? 5.293 -17.375 6.363 1 88.25 110 ARG B N 1
ATOM 1986 C CA . ARG B 1 110 ? 5.484 -17.859 7.723 1 88.25 110 ARG B CA 1
ATOM 1987 C C . ARG B 1 110 ? 5.332 -16.734 8.734 1 88.25 110 ARG B C 1
ATOM 1989 O O . ARG B 1 110 ? 5.234 -16.984 9.938 1 88.25 110 ARG B O 1
ATOM 1996 N N . PHE B 1 111 ? 5.352 -15.602 8.289 1 90.12 111 PHE B N 1
ATOM 1997 C CA . PHE B 1 111 ? 5.207 -14.43 9.148 1 90.12 111 PHE B CA 1
ATOM 1998 C C . PHE B 1 111 ? 3.83 -13.805 8.984 1 90.12 111 PHE B C 1
ATOM 2000 O O . PHE B 1 111 ? 3.615 -13 8.078 1 90.12 111 PHE B O 1
ATOM 2007 N N . ARG B 1 112 ? 2.979 -14.133 9.891 1 89.88 112 ARG B N 1
ATOM 2008 C CA . ARG B 1 112 ? 1.587 -13.695 9.828 1 89.88 112 ARG B CA 1
ATOM 2009 C C . ARG B 1 112 ? 1.438 -12.266 10.336 1 89.88 112 ARG B C 1
ATOM 2011 O O . ARG B 1 112 ? 2.244 -11.805 11.148 1 89.88 112 ARG B O 1
ATOM 2018 N N . ILE B 1 113 ? 0.461 -11.586 9.797 1 91.12 113 ILE B N 1
ATOM 2019 C CA . ILE B 1 113 ? 0.129 -10.266 10.312 1 91.12 113 ILE B CA 1
ATOM 2020 C C . ILE B 1 113 ? -0.419 -10.391 11.734 1 91.12 113 ILE B C 1
ATOM 2022 O O . ILE B 1 113 ? -1.391 -11.109 11.969 1 91.12 113 ILE B O 1
ATOM 2026 N N . PRO B 1 114 ? 0.23 -9.727 12.578 1 89.12 114 PRO B N 1
ATOM 2027 C CA . PRO B 1 114 ? -0.269 -9.828 13.953 1 89.12 114 PRO B CA 1
ATOM 2028 C C . PRO B 1 114 ? -1.688 -9.281 14.109 1 89.12 114 PRO B C 1
ATOM 2030 O O . PRO B 1 114 ? -2.109 -8.422 13.328 1 89.12 114 PRO B O 1
ATOM 2033 N N . HIS B 1 115 ? -2.312 -9.898 15.102 1 88.88 115 HIS B N 1
ATOM 2034 C CA . HIS B 1 115 ? -3.648 -9.398 15.406 1 88.88 115 HIS B CA 1
ATOM 2035 C C . HIS B 1 115 ? -3.605 -7.945 15.852 1 88.88 115 HIS B C 1
ATOM 2037 O O . HIS B 1 115 ? -2.695 -7.539 16.578 1 88.88 115 HIS B O 1
ATOM 2043 N N . PHE B 1 116 ? -4.477 -7.191 15.406 1 89.19 116 PHE B N 1
ATOM 2044 C CA . PHE B 1 116 ? -4.625 -5.805 15.828 1 89.19 116 PHE B CA 1
ATOM 2045 C C . PHE B 1 116 ? -6.098 -5.422 15.922 1 89.19 116 PHE B C 1
ATOM 2047 O O . PHE B 1 116 ? -6.961 -6.141 15.422 1 89.19 116 PHE B O 1
ATOM 2054 N N . GLU B 1 117 ? -6.332 -4.328 16.641 1 89.25 117 GLU B N 1
ATOM 2055 C CA . GLU B 1 117 ? -7.699 -3.844 16.797 1 89.25 117 GLU B CA 1
ATOM 2056 C C . GLU B 1 117 ? -7.934 -2.574 15.984 1 89.25 117 GLU B C 1
ATOM 2058 O O . GLU B 1 117 ? -7.004 -1.795 15.758 1 89.25 117 GLU B O 1
ATOM 2063 N N . LEU B 1 118 ? -9.133 -2.469 15.516 1 92.25 118 LEU B N 1
ATOM 2064 C CA . LEU B 1 118 ? -9.609 -1.228 14.914 1 92.25 118 LEU B CA 1
ATOM 2065 C C . LEU B 1 118 ? -10.648 -0.557 15.812 1 92.25 118 LEU B C 1
ATOM 2067 O O . LEU B 1 118 ? -11.281 -1.219 16.625 1 92.25 118 LEU B O 1
ATOM 2071 N N . PRO B 1 119 ? -10.648 0.849 15.719 1 91.25 119 PRO B N 1
ATOM 2072 C CA . PRO B 1 119 ? -11.734 1.49 16.453 1 91.25 119 PRO B CA 1
ATOM 2073 C C . PRO B 1 119 ? -13.102 0.894 16.125 1 91.25 119 PRO B C 1
ATOM 2075 O O . PRO B 1 119 ? -13.297 0.35 15.039 1 91.25 119 PRO B O 1
ATOM 2078 N N . GLU B 1 120 ? -13.906 1.302 17.156 1 86.5 120 GLU B N 1
ATOM 2079 C CA . GLU B 1 120 ? -15.273 0.818 16.969 1 86.5 120 GLU B CA 1
ATOM 2080 C C . GLU B 1 120 ? -15.922 1.442 15.734 1 86.5 120 GLU B C 1
ATOM 2082 O O . GLU B 1 120 ? -15.562 2.553 15.336 1 86.5 120 GLU B O 1
ATOM 2087 N N . ASN B 1 121 ? -16.547 0.726 14.867 1 92.12 121 ASN B N 1
ATOM 2088 C CA . ASN B 1 121 ? -17.391 1.2 13.773 1 92.12 121 ASN B CA 1
ATOM 2089 C C . ASN B 1 121 ? -16.656 1.139 12.438 1 92.12 121 ASN B C 1
ATOM 2091 O O . ASN B 1 121 ? -17.156 1.646 11.43 1 92.12 121 ASN B O 1
ATOM 2095 N N . PHE B 1 122 ? -15.398 0.843 12.555 1 94.56 122 PHE B N 1
ATOM 2096 C CA . PHE B 1 122 ? -14.742 0.487 11.305 1 94.56 122 PHE B CA 1
ATOM 2097 C C . PHE B 1 122 ? -14.93 -0.994 11 1 94.56 122 PHE B C 1
ATOM 2099 O O . PHE B 1 122 ? -14.867 -1.833 11.898 1 94.56 122 PHE B O 1
ATOM 2106 N N . SER B 1 123 ? -15.156 -1.267 9.797 1 94.31 123 SER B N 1
ATOM 2107 C CA . SER B 1 123 ? -15.188 -2.666 9.383 1 94.31 123 SER B CA 1
ATOM 2108 C C . SER B 1 123 ? -14.031 -2.994 8.445 1 94.31 123 SER B C 1
ATOM 2110 O O . SER B 1 123 ? -13.703 -2.205 7.559 1 94.31 123 SER B O 1
ATOM 2112 N N . LYS B 1 124 ? -13.414 -4.066 8.648 1 91.56 124 LYS B N 1
ATOM 2113 C CA . LYS B 1 124 ? -12.25 -4.461 7.863 1 91.56 124 LYS B CA 1
ATOM 2114 C C . LYS B 1 124 ? -12.641 -5.449 6.766 1 91.56 124 LYS B C 1
ATOM 2116 O O . LYS B 1 124 ? -13.477 -6.324 6.984 1 91.56 124 LYS B O 1
ATOM 2121 N N . ASN B 1 125 ? -12.133 -5.297 5.637 1 88.5 125 ASN B N 1
ATOM 2122 C CA . ASN B 1 125 ? -12.289 -6.199 4.5 1 88.5 125 ASN B CA 1
ATOM 2123 C C . ASN B 1 125 ? -10.961 -6.816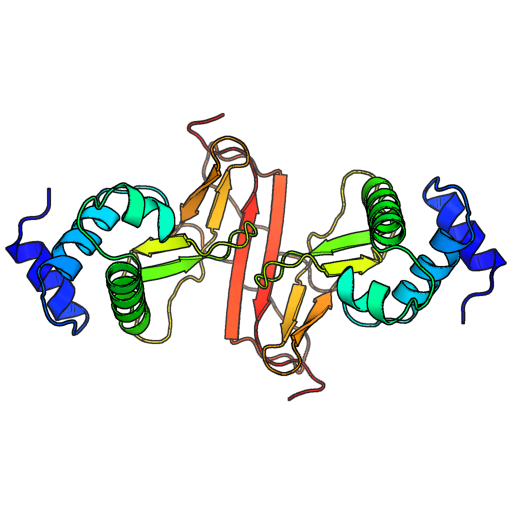 4.086 1 88.5 125 ASN B C 1
ATOM 2125 O O . ASN B 1 125 ? -10.891 -8 3.756 1 88.5 125 ASN B O 1
ATOM 2129 N N . GLU B 1 126 ? -9.961 -6.047 4.039 1 90.06 126 GLU B N 1
ATOM 2130 C CA . GLU B 1 126 ? -8.625 -6.461 3.604 1 90.06 126 GLU B CA 1
ATOM 2131 C C . GLU B 1 126 ? -7.539 -5.793 4.438 1 90.06 126 GLU B C 1
ATOM 2133 O O . GLU B 1 126 ? -7.672 -4.629 4.82 1 90.06 126 GLU B O 1
ATOM 2138 N N . VAL B 1 127 ? -6.523 -6.531 4.695 1 91.25 127 VAL B N 1
ATOM 2139 C CA . VAL B 1 127 ? -5.383 -6.004 5.438 1 91.25 127 VAL B CA 1
ATOM 2140 C C . VAL B 1 127 ? -4.102 -6.227 4.637 1 91.25 127 VAL B C 1
ATOM 2142 O O . VAL B 1 127 ? -3.861 -7.324 4.129 1 91.25 127 VAL B O 1
ATOM 2145 N N . ASN B 1 128 ? -3.35 -5.195 4.484 1 91.94 128 ASN B N 1
ATOM 2146 C CA . ASN B 1 128 ? -2.055 -5.262 3.814 1 91.94 128 ASN B CA 1
ATOM 2147 C C . ASN B 1 128 ? -0.936 -4.73 4.703 1 91.94 128 ASN B C 1
ATOM 2149 O O . ASN B 1 128 ? -0.951 -3.561 5.094 1 91.94 128 ASN B O 1
ATOM 2153 N N . LEU B 1 129 ? -0.079 -5.566 5.109 1 93.25 129 LEU B N 1
ATOM 2154 C CA . LEU B 1 129 ? 1.133 -5.141 5.801 1 93.25 129 LEU B CA 1
ATOM 2155 C C . LEU B 1 129 ? 2.348 -5.242 4.883 1 93.25 129 LEU B C 1
ATOM 2157 O O . LEU B 1 129 ? 2.795 -6.348 4.559 1 93.25 129 LEU B O 1
ATOM 2161 N N . MET B 1 130 ? 2.824 -4.125 4.477 1 93.81 130 MET B N 1
ATOM 2162 C CA . MET B 1 130 ? 3.951 -4.012 3.555 1 93.81 130 MET B CA 1
ATOM 2163 C C . MET B 1 130 ? 5.184 -3.467 4.266 1 93.81 130 MET B C 1
ATOM 2165 O O . MET B 1 130 ? 5.137 -2.393 4.867 1 93.81 130 MET B O 1
ATOM 2169 N N . VAL B 1 131 ? 6.246 -4.207 4.238 1 93.94 131 VAL B N 1
ATOM 2170 C CA . VAL B 1 131 ? 7.527 -3.748 4.766 1 93.94 131 VAL B CA 1
ATOM 2171 C C . VAL B 1 131 ? 8.477 -3.43 3.611 1 93.94 131 VAL B C 1
ATOM 2173 O O . VAL B 1 131 ? 8.602 -4.215 2.668 1 93.94 131 VAL B O 1
ATOM 2176 N N . LYS B 1 132 ? 9.031 -2.291 3.645 1 94.12 132 LYS B N 1
ATOM 2177 C CA . LYS B 1 132 ? 10.062 -1.932 2.674 1 94.12 132 LYS B CA 1
ATOM 2178 C C . LYS B 1 132 ? 11.453 -1.946 3.311 1 94.12 132 LYS B C 1
ATOM 2180 O O . LYS B 1 132 ? 11.609 -1.582 4.477 1 94.12 132 LYS B O 1
ATOM 2185 N N . GLY B 1 133 ? 12.406 -2.264 2.555 1 95.56 133 GLY B N 1
ATOM 2186 C CA . GLY B 1 133 ? 13.781 -2.346 3.018 1 95.56 133 GLY B CA 1
ATOM 2187 C C . GLY B 1 133 ? 14.703 -3.029 2.025 1 95.56 133 GLY B C 1
ATOM 2188 O O . GLY B 1 133 ? 14.594 -2.816 0.817 1 95.56 133 GLY B O 1
ATOM 2189 N N . ILE B 1 134 ? 15.695 -3.764 2.646 1 97.62 134 ILE B N 1
ATOM 2190 C CA . ILE B 1 134 ? 16.672 -4.449 1.804 1 97.62 134 ILE B CA 1
ATOM 2191 C C . ILE B 1 134 ? 16.547 -5.957 1.989 1 97.62 134 ILE B C 1
ATOM 2193 O O . ILE B 1 134 ? 16.516 -6.453 3.119 1 97.62 134 ILE B O 1
ATOM 2197 N N . CYS B 1 135 ? 16.391 -6.668 0.92 1 96.25 135 CYS B N 1
ATOM 2198 C CA . CYS B 1 135 ? 16.203 -8.109 0.987 1 96.25 135 CYS B CA 1
ATOM 2199 C C . CYS B 1 135 ? 17.547 -8.828 1.128 1 96.25 135 CYS B C 1
ATOM 2201 O O . CYS B 1 135 ? 18.609 -8.211 0.973 1 96.25 135 CYS B O 1
ATOM 2203 N N . PRO B 1 136 ? 17.578 -10.164 1.366 1 94.94 136 PRO B N 1
ATOM 2204 C CA . PRO B 1 136 ? 18.812 -10.922 1.588 1 94.94 136 PRO B CA 1
ATOM 2205 C C . PRO B 1 136 ? 19.75 -10.891 0.383 1 94.94 136 PRO B C 1
ATOM 2207 O O . PRO B 1 136 ? 20.969 -10.891 0.546 1 94.94 136 PRO B O 1
ATOM 2210 N N . ASP B 1 137 ? 19.234 -10.836 -0.776 1 94.38 137 ASP B N 1
ATOM 2211 C CA . ASP B 1 137 ? 20.047 -10.898 -1.99 1 94.38 137 ASP B CA 1
ATOM 2212 C C . ASP B 1 137 ? 20.75 -9.57 -2.254 1 94.38 137 ASP B C 1
ATOM 2214 O O . ASP B 1 137 ? 21.688 -9.5 -3.055 1 94.38 137 ASP B O 1
ATOM 2218 N N . CYS B 1 138 ? 20.281 -8.516 -1.726 1 95.88 138 CYS B N 1
ATOM 2219 C CA . CYS B 1 138 ? 20.828 -7.18 -1.945 1 95.88 138 CYS B CA 1
ATOM 2220 C C . CYS B 1 138 ? 21.641 -6.719 -0.74 1 95.88 138 CYS B C 1
ATOM 2222 O O . CYS B 1 138 ? 22.328 -5.699 -0.801 1 95.88 138 CYS B O 1
ATOM 2224 N N . LYS B 1 139 ? 21.359 -7.312 0.346 1 85.94 139 LYS B N 1
ATOM 2225 C CA . LYS B 1 139 ? 22.109 -6.941 1.541 1 85.94 139 LYS B CA 1
ATOM 2226 C C . LYS B 1 139 ? 23.594 -7.285 1.388 1 85.94 139 LYS B C 1
ATOM 2228 O O . LYS B 1 139 ? 23.938 -8.336 0.842 1 85.94 139 LYS B O 1
#

Solvent-accessible surface area (backbone atoms only — not comparable to full-atom values): 15865 Å² total; per-residue (Å²): 129,82,50,70,67,57,49,45,49,53,32,48,74,44,72,37,84,81,44,72,66,52,49,52,52,49,54,54,53,71,72,46,86,48,39,40,33,69,65,60,53,42,72,73,36,87,88,58,54,63,64,58,54,48,51,45,52,48,51,35,37,72,37,26,47,28,47,75,41,72,78,63,79,59,56,60,25,37,38,68,46,82,65,86,27,46,66,88,45,67,70,61,57,27,33,30,38,36,21,72,78,84,66,51,34,33,77,37,76,91,34,59,56,68,87,78,78,74,63,89,60,54,45,81,73,46,62,45,40,40,35,30,26,40,38,61,91,75,97,131,82,50,70,66,55,50,47,51,53,33,48,76,44,72,37,84,82,43,72,66,52,49,52,53,49,52,55,53,71,73,45,86,49,39,40,34,70,66,59,53,43,71,73,36,87,88,56,55,64,67,58,54,50,51,45,52,46,53,35,36,68,35,20,47,28,47,76,41,72,77,63,78,57,56,59,25,37,38,69,46,87,60,86,21,46,67,89,46,66,71,60,57,28,33,32,38,37,21,73,77,85,66,49,33,33,77,38,76,90,34,57,56,69,86,79,77,74,64,90,60,52,44,81,74,46,62,44,41,39,34,30,24,39,38,62,90,73,96

Sequence (278 aa):
MSTIKELEENLLQHNIKSTAMRLLVLEYLLERESAVSLTDIYKDFEKSDRTTIYRTLKVFEDNGMVHSIDDGTGVPKYALCSDACDVGKHDDAHIHFHCDQCGQTYCLPRFRIPHFELPENFSKNEVNLMVKGICPDCKMSTIKELEENLLQHNIKSTAMRLLVLEYLLERESAVSLTDIYKDFEKSDRTTIYRTLKVFEDNGMVHSIDDGTGVPKYALCSDACDVGKHDDAHIHFHCDQCGQTYCLPRFRIPHFELPENFSKNEVNLMVKGICPDCK

pLDDT: mean 89.18, std 11.27, range [48.62, 97.62]

Organism: Cyclobacterium marinum (strain ATCC 25205 / DSM 745 / LMG 13164 / NCIMB 1802) (NCBI:txid880070)

InterPro domains:
  IPR002481 Ferric-uptake regulator [PF01475] (14-106)
  IPR002481 Ferric-uptake regulator [PTHR33202] (3-139)
  IPR036388 Winged helix-like DNA-binding domain superfamily [G3DSA:1.10.10.10] (1-82)
  IPR036390 Winged helix DNA-binding domain superfamily [SSF46785] (6-137)

Nearest PDB structures (foldseek):
  2dk8-assembly1_A  TM=8.621E-01  e=5.710E-02  Mus musculus
  5oqj-assembly1_2  TM=6.785E-01  e=2.170E-02  Saccharomyces cerevisiae S288C
  2b0l-assembly2_C  TM=6.248E-01  e=1.381E-02  Bacillus subtilis
  8c7u-assembly1_C  TM=5.869E-01  e=1.238E-01  Enterococcus faecalis V583
  8ebt-assembly1_D  TM=7.028E-01  e=3.055E-01  Homo sapiens

Secondary structure (DSSP, 8-state):
---HHHHHHHHHHTT----HHHHHHHHHHHT-SSBEEHHHHHHH-TT--HHHHHHHHHHHHHTTSEEEE--SSSS-EEEE-SS--BTTB----EEEEEETTT--EEEEEEEEPPP----TT-EEEEEEEEEEEE-TTT-/---HHHHHHHHHHTT----HHHHHHHHHHHT-SSBEEHHHHHHH-TT--HHHHHHHHHHHHHTTSEEEE--SSSS-EEEE-SS--BTTB----EEEEEETTT--EEEEEEEEPPP----TT-EEEEEEEEEEEE-TTT-

Foldseek 3Di:
DDDLVRLCVLCVVLPHHDDPLLSVLSVVQVPDQFWAFLVRVVVVVVPDDSVVSVVSQVSCCQSQQKDWADQPPPTITIHGQDPCCDRPRSQLQAEKEAEPPPGTIHTDPVHGNDDDDDDPPDDDDDDYHYHYYHDPVRD/DDDLVRLCVLCVVLPHHDDPLLSVLSVVQVPDQFWAFLVRVVVVVVPDDSVVSVVSQVSCCQSQQKDWADQPPPTITIHGQPPSCHRQRNQLQAEKEAEPPPGTIHTDPVHGNDDDDDDPPDDDRDDYHYHYYHDPVRD